Protein AF-A0A1B7NDB6-F1 (afdb_monomer_lite)

Radius of gyration: 18.61 Å; chains: 1; bounding box: 54×41×56 Å

Foldseek 3Di:
DPQLLDEAEDEDDDDDDPPCLVPVLVVVLVVVLVSVVVVPPDDPDDDDDDDPDPDPAAAEAEEAEAFQAAQLQVCVSCVVVVVSDDPRYHYHGGFAPAFDACPAPPNPPVCPVCVSVVGDTQDNPDPDPSSTTGACFHADPVQQATHCVVVSLQVVLVVLLVDAHQAYEYAERGLQVRLLNLLCLDPVVLPQVSDDVRHHSYHHHQAYERELYFQRHDPPSCSSLVAAGARSYYYYYYPPDPPRHPVRSVNSSVSHD

InterPro domains:
  IPR005645 Serine hydrolase domain [PF03959] (55-254)
  IPR029058 Alpha/Beta hydrolase fold [G3DSA:3.40.50.1820] (57-257)
  IPR029058 Alpha/Beta hydrolase fold [SSF53474] (58-256)
  IPR050593 Lovastatin nonaketide synthase thioesterase [PTHR48070] (58-255)

Structure (mmCIF, N/CA/C/O backbone):
data_AF-A0A1B7NDB6-F1
#
_entry.id   AF-A0A1B7NDB6-F1
#
loop_
_atom_site.group_PDB
_atom_site.id
_atom_site.type_symbol
_atom_site.label_atom_id
_atom_site.label_alt_id
_atom_site.label_comp_id
_atom_site.label_asym_id
_atom_site.label_entity_id
_atom_site.label_seq_id
_atom_site.pdbx_PDB_ins_code
_atom_site.Cartn_x
_atom_site.Cartn_y
_atom_site.Cartn_z
_atom_site.occupancy
_atom_site.B_iso_or_equiv
_atom_site.auth_seq_id
_atom_site.auth_comp_id
_atom_site.auth_asym_id
_atom_site.auth_atom_id
_atom_site.pdbx_PDB_model_num
ATOM 1 N N . MET A 1 1 ? 0.493 9.441 23.853 1.00 24.75 1 MET A N 1
ATOM 2 C CA . MET A 1 1 ? 0.432 9.040 22.431 1.00 24.75 1 MET A CA 1
ATOM 3 C C . MET A 1 1 ? 1.850 9.036 21.887 1.00 24.75 1 MET A C 1
ATOM 5 O O . MET A 1 1 ? 2.466 10.092 21.870 1.00 24.75 1 MET A O 1
ATOM 9 N N . ALA A 1 2 ? 2.403 7.875 21.534 1.00 25.75 2 ALA A N 1
ATOM 10 C CA . ALA A 1 2 ? 3.659 7.834 20.787 1.00 25.75 2 ALA A CA 1
ATOM 11 C C . ALA A 1 2 ? 3.338 8.232 19.339 1.00 25.75 2 ALA A C 1
ATOM 13 O O . ALA A 1 2 ? 2.483 7.601 18.719 1.00 25.75 2 ALA A O 1
ATOM 14 N N . LYS A 1 3 ? 3.944 9.312 18.831 1.00 29.28 3 LYS A N 1
ATOM 15 C CA . LYS A 1 3 ? 3.833 9.680 17.414 1.00 29.28 3 LYS A CA 1
ATOM 16 C C . LYS A 1 3 ? 4.448 8.540 16.599 1.00 29.28 3 LYS A C 1
ATOM 18 O O . LYS A 1 3 ? 5.629 8.253 16.749 1.00 29.28 3 LYS A O 1
ATOM 23 N N . LEU A 1 4 ? 3.631 7.868 15.795 1.00 47.97 4 LEU A N 1
ATOM 24 C CA . LEU A 1 4 ? 4.015 6.703 14.990 1.00 47.97 4 LEU A CA 1
ATOM 25 C C . LEU A 1 4 ? 4.719 7.092 13.674 1.00 47.97 4 LEU A C 1
ATOM 27 O O . LEU A 1 4 ? 5.027 6.211 12.881 1.00 47.97 4 LEU A O 1
ATOM 31 N N . ASN A 1 5 ? 5.018 8.380 13.463 1.00 47.25 5 ASN A N 1
ATOM 32 C CA . ASN A 1 5 ? 5.833 8.860 12.342 1.00 47.25 5 ASN A CA 1
ATOM 33 C C . ASN A 1 5 ? 7.304 8.586 12.668 1.00 47.25 5 ASN A C 1
ATOM 35 O O . ASN A 1 5 ? 8.019 9.422 13.219 1.00 47.25 5 ASN A O 1
ATOM 39 N N . GLY A 1 6 ? 7.712 7.342 12.420 1.00 52.81 6 GLY A N 1
ATOM 40 C CA . GLY A 1 6 ? 9.034 6.820 12.729 1.00 52.81 6 GLY A CA 1
ATOM 41 C C . GLY A 1 6 ? 9.613 6.053 11.545 1.00 52.81 6 GLY A C 1
ATOM 42 O O . GLY A 1 6 ? 8.916 5.312 10.852 1.00 52.81 6 GLY A O 1
ATOM 43 N N . CYS A 1 7 ? 10.914 6.221 11.327 1.00 57.22 7 CYS A N 1
ATOM 44 C CA . CYS A 1 7 ? 11.680 5.493 10.324 1.00 57.22 7 CYS A CA 1
ATOM 45 C C . CYS A 1 7 ? 12.655 4.548 11.031 1.00 57.22 7 CYS A C 1
ATOM 47 O O . CYS A 1 7 ? 13.413 4.971 11.905 1.00 57.22 7 CYS A O 1
ATOM 49 N N . VAL A 1 8 ? 12.644 3.272 10.648 1.00 61.31 8 VAL A N 1
ATOM 50 C CA . VAL A 1 8 ? 13.610 2.270 11.104 1.00 61.31 8 VAL A CA 1
ATOM 51 C C . VAL A 1 8 ? 14.452 1.838 9.906 1.00 61.31 8 VAL A C 1
ATOM 53 O O . VAL A 1 8 ? 13.924 1.361 8.902 1.00 61.31 8 VAL A O 1
ATOM 56 N N . THR A 1 9 ? 15.773 2.003 10.007 1.00 53.66 9 THR A N 1
ATOM 57 C CA . THR A 1 9 ? 16.726 1.578 8.968 1.00 53.66 9 THR A CA 1
ATOM 58 C C . THR A 1 9 ? 17.504 0.345 9.423 1.00 53.66 9 THR A C 1
ATOM 60 O O . THR A 1 9 ? 17.921 0.262 10.578 1.00 53.66 9 THR A O 1
ATOM 63 N N . PHE A 1 10 ? 17.726 -0.609 8.517 1.00 50.78 10 PHE A N 1
ATOM 64 C CA . PHE A 1 10 ? 18.465 -1.847 8.793 1.00 50.78 10 PHE A CA 1
ATOM 65 C C . PHE A 1 10 ? 19.628 -2.047 7.819 1.00 50.78 10 PHE A C 1
ATOM 67 O O . PHE A 1 10 ? 19.493 -1.763 6.637 1.00 50.78 10 PHE A O 1
ATOM 74 N N . CYS A 1 11 ? 20.754 -2.597 8.277 1.00 36.22 11 CYS A N 1
ATOM 75 C CA . CYS A 1 11 ? 21.857 -3.023 7.408 1.00 36.22 11 CYS A CA 1
ATOM 76 C C . CYS A 1 11 ? 21.808 -4.547 7.208 1.00 36.22 11 CYS A C 1
ATOM 78 O O . CYS A 1 11 ? 21.913 -5.270 8.201 1.00 36.22 11 CYS A O 1
ATOM 80 N N . ASN A 1 12 ? 21.759 -5.056 5.966 1.00 41.66 12 ASN A N 1
ATOM 81 C CA . ASN A 1 12 ? 22.227 -6.432 5.737 1.00 41.66 12 ASN A CA 1
ATOM 82 C C . ASN A 1 12 ? 23.757 -6.413 5.846 1.00 41.66 12 ASN A C 1
ATOM 84 O O . ASN A 1 12 ? 24.411 -5.723 5.066 1.00 41.66 12 ASN A O 1
ATOM 88 N N . GLY A 1 13 ? 24.324 -7.103 6.838 1.00 28.48 13 GLY A N 1
ATOM 89 C CA . GLY A 1 13 ? 25.779 -7.261 6.952 1.00 28.48 13 GLY A CA 1
ATOM 90 C C . GLY A 1 13 ? 26.361 -8.047 5.764 1.00 28.48 13 GLY A C 1
ATOM 91 O O . GLY A 1 13 ? 25.622 -8.812 5.137 1.00 28.48 13 GLY A O 1
ATOM 92 N N . PRO A 1 14 ? 27.655 -7.873 5.435 1.00 30.56 14 PRO A N 1
ATOM 93 C CA . PRO A 1 14 ? 28.271 -8.553 4.307 1.00 30.56 14 PRO A CA 1
ATOM 94 C C . PRO A 1 14 ? 28.422 -10.051 4.589 1.00 30.56 14 PRO A C 1
ATOM 96 O O . PRO A 1 14 ? 28.697 -10.481 5.709 1.00 30.56 14 PRO A O 1
ATOM 99 N N . SER A 1 15 ? 28.239 -10.835 3.535 1.00 37.16 15 SER A N 1
ATOM 100 C CA . SER A 1 15 ? 28.448 -12.274 3.466 1.00 37.16 15 SER A CA 1
ATOM 101 C C . SER A 1 15 ? 29.917 -12.644 3.697 1.00 37.16 15 SER A C 1
ATOM 103 O O . SER A 1 15 ? 30.731 -12.551 2.780 1.00 37.16 15 SER A O 1
ATOM 105 N N . GLN A 1 16 ? 30.235 -13.131 4.893 1.00 28.28 16 GLN A N 1
ATOM 106 C CA . GLN A 1 16 ? 31.235 -14.179 5.075 1.00 28.28 16 GLN A CA 1
ATOM 107 C C . GLN A 1 16 ? 30.619 -15.290 5.934 1.00 28.28 16 GLN A C 1
ATOM 109 O O . GLN A 1 16 ? 29.862 -15.026 6.864 1.00 28.28 16 GLN A O 1
ATOM 114 N N . ASP A 1 17 ? 30.930 -16.523 5.542 1.00 27.11 17 ASP A N 1
ATOM 115 C CA . ASP A 1 17 ? 30.572 -17.814 6.136 1.00 27.11 17 ASP A CA 1
ATOM 116 C C . ASP A 1 17 ? 29.206 -18.423 5.764 1.00 27.11 17 ASP A C 1
ATOM 118 O O . ASP A 1 17 ? 28.136 -18.106 6.291 1.00 27.11 17 ASP A O 1
ATOM 122 N N . TYR A 1 18 ? 29.296 -19.431 4.888 1.00 31.30 18 TYR A N 1
ATOM 123 C CA . TYR A 1 18 ? 28.245 -20.314 4.355 1.00 31.30 18 TYR A CA 1
ATOM 124 C C . TYR A 1 18 ? 27.529 -21.194 5.414 1.00 31.30 18 TYR A C 1
ATOM 126 O O . TYR A 1 18 ? 26.844 -22.153 5.073 1.00 31.30 18 TYR A O 1
ATOM 134 N N . VAL A 1 19 ? 27.651 -20.871 6.708 1.00 26.80 19 VAL A N 1
ATOM 135 C CA . VAL A 1 19 ? 27.048 -21.604 7.843 1.00 26.80 19 VAL A CA 1
ATOM 136 C C . VAL A 1 19 ? 26.061 -20.717 8.643 1.00 26.80 19 VAL A C 1
ATOM 138 O O . VAL A 1 19 ? 25.379 -21.184 9.553 1.00 26.80 19 VAL A O 1
ATOM 141 N N . GLY A 1 20 ? 25.907 -19.430 8.293 1.00 27.28 20 GLY A N 1
ATOM 142 C CA . GLY A 1 20 ? 25.168 -18.431 9.091 1.00 27.28 20 GLY A CA 1
ATOM 143 C C . GLY A 1 20 ? 23.721 -18.089 8.685 1.00 27.28 20 GLY A C 1
ATOM 144 O O . GLY A 1 20 ? 23.077 -17.294 9.374 1.00 27.28 20 GLY A O 1
ATOM 145 N N . GLN A 1 21 ? 23.172 -18.662 7.609 1.00 28.06 21 GLN A N 1
ATOM 146 C CA . GLN A 1 21 ? 21.916 -18.198 6.979 1.00 28.06 21 GLN A CA 1
ATOM 147 C C . GLN A 1 21 ? 20.654 -18.294 7.869 1.00 28.06 21 GLN A C 1
ATOM 149 O O . GLN A 1 21 ? 19.711 -17.519 7.705 1.00 28.06 21 GLN A O 1
ATOM 154 N N . SER A 1 22 ? 20.638 -19.176 8.876 1.00 29.09 22 SER A N 1
ATOM 155 C CA . SER A 1 22 ? 19.504 -19.310 9.809 1.00 29.09 22 SER A CA 1
ATOM 156 C C . SER A 1 22 ? 19.436 -18.206 10.879 1.00 29.09 22 SER A C 1
ATOM 158 O O . SER A 1 22 ? 18.364 -17.976 11.444 1.00 29.09 22 SER A O 1
ATOM 160 N N . ARG A 1 23 ? 20.547 -17.521 11.196 1.00 29.52 23 ARG A N 1
ATOM 161 C CA . ARG A 1 23 ? 20.605 -16.535 12.300 1.00 29.52 23 ARG A CA 1
ATOM 162 C C . ARG A 1 23 ? 20.117 -15.142 11.895 1.00 29.52 23 ARG A C 1
ATOM 164 O O . ARG A 1 23 ? 19.497 -14.457 12.705 1.00 29.52 23 ARG A O 1
ATOM 171 N N . THR A 1 24 ? 20.340 -14.730 10.650 1.00 36.38 24 THR A N 1
ATOM 172 C CA . THR A 1 24 ? 19.913 -13.424 10.114 1.00 36.38 24 THR A CA 1
ATOM 173 C C . THR A 1 24 ? 18.400 -13.356 9.885 1.00 36.38 24 THR A C 1
ATOM 175 O O . THR A 1 24 ? 17.777 -12.361 10.255 1.00 36.38 24 THR A O 1
ATOM 178 N N . ARG A 1 25 ? 17.780 -14.441 9.393 1.00 35.72 25 ARG A N 1
ATOM 179 C CA . ARG A 1 25 ? 16.320 -14.562 9.175 1.00 35.72 25 ARG A CA 1
ATOM 180 C C . ARG A 1 25 ? 15.502 -14.346 10.454 1.00 35.72 25 ARG A C 1
ATOM 182 O O . ARG A 1 25 ? 14.488 -13.652 10.442 1.00 35.72 25 ARG A O 1
ATOM 189 N N . GLY A 1 26 ? 15.973 -14.897 11.575 1.00 36.56 26 GLY A N 1
ATOM 190 C CA . GLY A 1 26 ? 15.331 -14.743 12.881 1.00 36.56 26 GLY A CA 1
ATOM 191 C C . GLY A 1 26 ? 15.429 -13.329 13.460 1.00 36.56 26 GLY A C 1
ATOM 192 O O . GLY A 1 26 ? 14.571 -12.949 14.249 1.00 36.56 26 GLY A O 1
ATOM 193 N N . LYS A 1 27 ? 16.433 -12.537 13.061 1.00 41.72 27 LYS A N 1
ATOM 194 C CA . LYS A 1 27 ? 16.644 -11.178 13.579 1.00 41.72 27 LYS A CA 1
ATOM 195 C C . LYS A 1 27 ? 15.667 -10.176 12.950 1.00 41.72 27 LYS A C 1
ATOM 197 O O . LYS A 1 27 ? 14.995 -9.465 13.682 1.00 41.72 27 LYS A O 1
ATOM 202 N N . TYR A 1 28 ? 15.493 -10.198 11.625 1.00 45.66 28 TYR A N 1
ATOM 203 C CA . TYR A 1 28 ? 14.554 -9.313 10.913 1.00 45.66 28 TYR A CA 1
ATOM 204 C C . TYR A 1 28 ? 13.096 -9.501 11.336 1.00 45.66 28 TYR A C 1
ATOM 206 O O . TYR A 1 28 ? 12.407 -8.532 11.643 1.00 45.66 28 TYR A O 1
ATOM 214 N N . LEU A 1 29 ? 12.633 -10.752 11.393 1.00 48.41 29 LEU A N 1
ATOM 215 C CA . LEU A 1 29 ? 11.259 -11.070 11.780 1.00 48.41 29 LEU A CA 1
ATOM 216 C C . LEU A 1 29 ? 10.990 -10.769 13.256 1.00 48.41 29 LEU A C 1
ATOM 218 O O . LEU A 1 29 ? 9.900 -10.305 13.567 1.00 48.41 29 LEU A O 1
ATOM 222 N N . ARG A 1 30 ? 11.964 -10.987 14.156 1.00 48.16 30 ARG A N 1
ATOM 223 C CA . ARG A 1 30 ? 11.836 -10.632 15.581 1.00 48.16 30 ARG A CA 1
ATOM 224 C C . ARG A 1 30 ? 11.777 -9.125 15.799 1.00 48.16 30 ARG A C 1
ATOM 226 O O . ARG A 1 30 ? 10.949 -8.687 16.584 1.00 48.16 30 ARG A O 1
ATOM 233 N N . GLU A 1 31 ? 12.590 -8.340 15.102 1.00 52.19 31 GLU A N 1
ATOM 234 C CA . GLU A 1 31 ? 12.547 -6.878 15.228 1.00 52.19 31 GLU A CA 1
ATOM 235 C C . GLU A 1 31 ? 11.290 -6.292 14.571 1.00 52.19 31 GLU A C 1
ATOM 237 O O . GLU A 1 31 ? 10.633 -5.447 15.168 1.00 52.19 31 GLU A O 1
ATOM 242 N N . LEU A 1 32 ? 10.857 -6.807 13.412 1.00 52.94 32 LEU A N 1
ATOM 243 C CA . LEU A 1 32 ? 9.552 -6.468 12.829 1.00 52.94 32 LEU A CA 1
ATOM 244 C C . LEU A 1 32 ? 8.407 -6.799 13.804 1.00 52.94 32 LEU A C 1
ATOM 246 O O . LEU A 1 32 ? 7.499 -5.992 13.980 1.00 52.94 32 LEU A O 1
ATOM 250 N N . LEU A 1 33 ? 8.485 -7.943 14.495 1.00 55.34 33 LEU A N 1
ATOM 251 C CA . LEU A 1 33 ? 7.597 -8.318 15.604 1.00 55.34 33 LEU A CA 1
ATOM 252 C C . LEU A 1 33 ? 7.594 -7.275 16.712 1.00 55.34 33 LEU A C 1
ATOM 254 O O . LEU A 1 33 ? 6.534 -6.929 17.215 1.00 55.34 33 LEU A O 1
ATOM 258 N N . VAL A 1 34 ? 8.780 -6.838 17.139 1.00 53.56 34 VAL A N 1
ATOM 259 C CA . VAL A 1 34 ? 8.958 -5.881 18.232 1.00 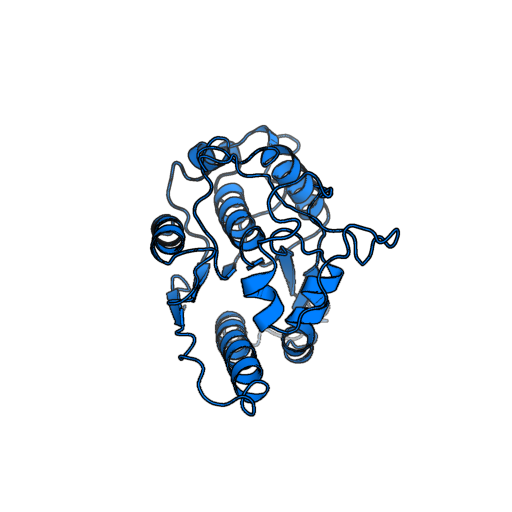53.56 34 VAL A CA 1
ATOM 260 C C . VAL A 1 34 ? 8.336 -4.553 17.833 1.00 53.56 34 VAL A C 1
ATOM 262 O O . VAL A 1 34 ? 7.519 -4.025 18.582 1.00 53.56 34 VAL A O 1
ATOM 265 N N . VAL A 1 35 ? 8.626 -4.056 16.632 1.00 52.44 35 VAL A N 1
ATOM 266 C CA . VAL A 1 35 ? 8.086 -2.782 16.155 1.00 52.44 35 VAL A CA 1
ATOM 267 C C . VAL A 1 35 ? 6.569 -2.861 15.951 1.00 52.44 35 VAL A C 1
ATOM 269 O O . VAL A 1 35 ? 5.849 -1.957 16.378 1.00 52.44 35 VAL A O 1
ATOM 272 N N . LEU A 1 36 ? 6.050 -3.959 15.394 1.00 54.47 36 LEU A N 1
ATOM 273 C CA . LEU A 1 36 ? 4.607 -4.166 15.270 1.00 54.47 36 LEU A CA 1
ATOM 274 C C . LEU A 1 36 ? 3.946 -4.281 16.652 1.00 54.47 36 LEU A C 1
ATOM 276 O O . LEU A 1 36 ? 2.990 -3.566 16.921 1.00 54.47 36 LEU A O 1
ATOM 280 N N . LYS A 1 37 ? 4.481 -5.080 17.583 1.00 55.50 37 LYS A N 1
ATOM 281 C CA . LYS A 1 37 ? 3.955 -5.195 18.959 1.00 55.50 37 LYS A CA 1
ATOM 282 C C . LYS A 1 37 ? 4.011 -3.879 19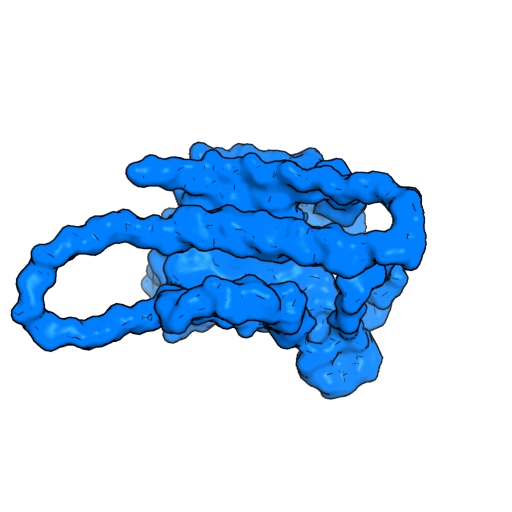.737 1.00 55.50 37 LYS A C 1
ATOM 284 O O . LYS A 1 37 ? 3.124 -3.631 20.549 1.00 55.50 37 LYS A O 1
ATOM 289 N N . ILE A 1 38 ? 5.018 -3.035 19.501 1.00 51.16 38 ILE A N 1
ATOM 290 C CA . ILE A 1 38 ? 5.086 -1.672 20.050 1.00 51.16 38 ILE A CA 1
ATOM 291 C C . ILE A 1 38 ? 3.971 -0.807 19.450 1.00 51.16 38 ILE A C 1
ATOM 293 O O . ILE A 1 38 ? 3.279 -0.113 20.191 1.00 51.16 38 ILE A O 1
ATOM 297 N N . SER A 1 39 ? 3.756 -0.902 18.137 1.00 48.97 39 SER A N 1
ATOM 298 C CA . SER A 1 39 ? 2.724 -0.154 17.404 1.00 48.97 39 SER A CA 1
ATOM 299 C C . SER A 1 39 ? 1.297 -0.583 17.779 1.00 48.97 39 SER A C 1
ATOM 301 O O . SER A 1 39 ? 0.388 0.239 17.786 1.00 48.97 39 SER A O 1
ATOM 303 N N . PHE A 1 40 ? 1.105 -1.851 18.163 1.00 51.81 40 PHE A N 1
ATOM 304 C CA . PHE A 1 40 ? -0.173 -2.423 18.605 1.00 51.81 40 PHE A CA 1
ATOM 305 C C . PHE A 1 40 ? -0.451 -2.283 20.110 1.00 51.81 40 PHE A C 1
ATOM 307 O O . PHE A 1 40 ? -1.473 -2.793 20.582 1.00 51.81 40 PHE A O 1
ATOM 314 N N . ARG A 1 41 ? 0.406 -1.608 20.897 1.00 46.06 41 ARG A N 1
ATOM 315 C CA . ARG A 1 41 ? 0.074 -1.324 22.303 1.00 46.06 41 ARG A CA 1
ATOM 316 C C . ARG A 1 41 ? -1.158 -0.424 22.347 1.00 46.06 41 ARG A C 1
ATOM 318 O O . ARG A 1 41 ? -1.082 0.775 22.097 1.00 46.06 41 ARG A O 1
ATOM 325 N N . SER A 1 42 ? -2.297 -1.020 22.694 1.00 37.88 42 SER A N 1
ATOM 326 C CA . SER A 1 42 ? -3.491 -0.260 23.051 1.00 37.88 42 SER A CA 1
ATOM 327 C C . SER A 1 42 ? -3.143 0.668 24.226 1.00 37.88 42 SER A C 1
ATOM 329 O O . SER A 1 42 ? -2.386 0.252 25.112 1.00 37.88 42 SER A O 1
ATOM 331 N N . PRO A 1 43 ? -3.665 1.907 24.277 1.00 37.25 43 PRO A N 1
ATOM 332 C CA . PRO A 1 43 ? -3.655 2.660 25.524 1.00 37.25 43 PRO A CA 1
ATOM 333 C C . PRO A 1 43 ? -4.349 1.825 26.617 1.00 37.25 43 PRO A C 1
ATOM 335 O O . PRO A 1 43 ? -5.226 1.018 26.288 1.00 37.25 43 PRO A O 1
ATOM 338 N N . PRO A 1 44 ? -3.962 1.970 27.897 1.00 31.12 44 PRO A N 1
ATOM 339 C CA . PRO A 1 44 ? -4.629 1.264 28.982 1.00 31.12 44 PRO A CA 1
ATOM 340 C C . PRO A 1 44 ? -6.124 1.593 28.936 1.00 31.12 44 PRO A C 1
ATOM 342 O O . PRO A 1 44 ? -6.515 2.753 29.054 1.00 31.12 44 PRO A O 1
ATOM 345 N N . VAL A 1 45 ? -6.947 0.569 28.703 1.00 40.34 45 VAL A N 1
ATOM 346 C CA . VAL A 1 45 ? -8.404 0.677 28.782 1.00 40.34 45 VAL A CA 1
ATOM 347 C C . VAL A 1 45 ? -8.729 0.976 30.242 1.00 40.34 45 VAL A C 1
ATOM 349 O O . VAL A 1 45 ? -8.415 0.170 31.119 1.00 40.34 45 VAL A O 1
ATOM 352 N N . GLN A 1 46 ? -9.288 2.157 30.517 1.00 34.25 46 GLN A N 1
ATOM 353 C CA . GLN A 1 46 ? -9.817 2.454 31.845 1.00 34.25 46 GLN A CA 1
ATOM 354 C C . GLN A 1 46 ? -11.000 1.512 32.119 1.00 34.25 46 GLN A C 1
ATOM 356 O O . GLN A 1 46 ? -11.799 1.272 31.211 1.00 34.25 46 GLN A O 1
ATOM 361 N N . PRO A 1 47 ? -11.105 0.933 33.325 1.00 41.25 47 PRO A N 1
ATOM 362 C CA . PRO A 1 47 ? -12.163 -0.013 33.634 1.00 41.25 47 PRO A CA 1
ATOM 363 C C . PRO A 1 47 ? -13.478 0.748 33.832 1.00 41.25 47 PRO A C 1
ATOM 365 O O . PRO A 1 47 ? -13.769 1.205 34.933 1.00 41.25 47 PRO A O 1
ATOM 368 N N . GLU A 1 48 ? -14.279 0.882 32.777 1.00 44.44 48 GLU A N 1
ATOM 369 C CA . GLU A 1 48 ? -15.687 1.255 32.921 1.00 44.44 48 GLU A CA 1
ATOM 370 C C . GLU A 1 48 ? -16.573 0.010 33.063 1.00 44.44 48 GLU A C 1
ATOM 372 O O . GLU A 1 48 ? -16.279 -1.071 32.549 1.00 44.44 48 GLU A O 1
ATOM 377 N N . LEU A 1 49 ? -17.612 0.177 33.883 1.00 40.75 49 LEU A N 1
ATOM 378 C CA . LEU A 1 49 ? -18.414 -0.851 34.542 1.00 40.75 49 LEU A CA 1
ATOM 379 C C . LEU A 1 49 ? -18.977 -1.941 33.613 1.00 40.75 49 LEU A C 1
ATOM 381 O O . LEU A 1 49 ? -19.489 -1.681 32.529 1.00 40.75 49 LEU A O 1
ATOM 385 N N . ARG A 1 50 ? -18.964 -3.173 34.142 1.00 50.44 50 ARG A N 1
ATOM 386 C CA . ARG A 1 50 ? -19.592 -4.386 33.596 1.00 50.44 50 ARG A CA 1
ATOM 387 C C . ARG A 1 50 ? -21.057 -4.159 33.189 1.00 50.44 50 ARG A C 1
ATOM 389 O O . ARG A 1 50 ? -21.935 -4.111 34.044 1.00 50.44 50 ARG A O 1
ATOM 396 N N . GLY A 1 51 ? -21.301 -4.172 31.885 1.00 40.94 51 GLY A N 1
ATOM 397 C CA . GLY A 1 51 ? -22.531 -4.642 31.247 1.00 40.94 51 GLY A CA 1
ATOM 398 C C . GLY A 1 51 ? -22.123 -5.568 30.100 1.00 40.94 51 GLY A C 1
ATOM 399 O O . GLY A 1 51 ? -21.084 -5.319 29.494 1.00 40.94 51 GLY A O 1
ATOM 400 N N . ASP A 1 52 ? -22.863 -6.658 29.880 1.00 47.38 52 ASP A N 1
ATOM 401 C CA . ASP A 1 52 ? -22.588 -7.765 28.945 1.00 47.38 52 ASP A CA 1
ATOM 402 C C . ASP A 1 52 ? -21.709 -7.387 27.733 1.00 47.38 52 ASP A C 1
ATOM 404 O O . ASP A 1 52 ? -22.192 -6.957 26.682 1.00 47.38 52 ASP A O 1
ATOM 408 N N . LEU A 1 53 ? -20.384 -7.537 27.879 1.00 48.72 53 LEU A N 1
ATOM 409 C CA . LEU A 1 53 ? -19.434 -7.187 26.828 1.00 48.72 53 LEU A CA 1
ATOM 410 C C . LEU A 1 53 ? -19.532 -8.219 25.705 1.00 48.72 53 LEU A C 1
ATOM 412 O O . LEU A 1 53 ? -18.924 -9.290 25.756 1.00 48.72 53 LEU A O 1
ATOM 416 N N . LYS A 1 54 ? -20.239 -7.850 24.635 1.00 46.09 54 LYS A N 1
ATOM 417 C CA . LYS A 1 54 ? -19.962 -8.364 23.293 1.00 46.09 54 LYS A CA 1
ATOM 418 C C . LYS A 1 54 ? -18.458 -8.207 23.069 1.00 46.09 54 LYS A C 1
ATOM 420 O O . LYS A 1 54 ? -17.977 -7.074 23.017 1.00 46.09 54 LYS A O 1
ATOM 425 N N . MET A 1 55 ? -17.711 -9.316 23.011 1.00 51.62 55 MET A N 1
ATOM 426 C CA . MET A 1 55 ? -16.266 -9.232 22.792 1.00 51.62 55 MET A CA 1
ATOM 427 C C . MET A 1 55 ? -16.019 -8.378 21.542 1.00 51.62 55 MET A C 1
ATOM 429 O O . MET A 1 55 ? -16.669 -8.627 20.519 1.00 51.62 55 MET A O 1
ATOM 433 N N . PRO A 1 56 ? -15.153 -7.350 21.613 1.00 62.12 56 PRO A N 1
ATOM 434 C CA . PRO A 1 56 ? -14.869 -6.532 20.449 1.00 62.12 56 PRO A CA 1
ATOM 435 C C . PRO A 1 56 ? -14.343 -7.443 19.339 1.00 62.12 56 PRO A C 1
ATOM 437 O O . PRO A 1 56 ? -13.508 -8.314 19.586 1.00 62.12 56 PRO A O 1
ATOM 440 N N . ALA A 1 57 ? -14.879 -7.276 18.129 1.00 69.00 57 ALA A N 1
ATOM 441 C CA . ALA A 1 57 ? -14.412 -8.020 16.967 1.00 69.00 57 ALA A CA 1
ATOM 442 C C . ALA A 1 57 ? -12.889 -7.832 16.804 1.00 69.00 57 ALA A C 1
ATOM 444 O O . ALA A 1 57 ? -12.381 -6.749 17.122 1.00 69.00 57 ALA A O 1
ATOM 445 N N . PRO A 1 58 ? -12.157 -8.858 16.329 1.00 78.06 58 PRO A N 1
ATOM 446 C CA . PRO A 1 58 ? -10.714 -8.761 16.163 1.00 78.06 58 PRO A CA 1
ATOM 447 C C . PRO A 1 58 ? -10.368 -7.605 15.219 1.00 78.06 58 PRO A C 1
ATOM 449 O O . PRO A 1 58 ? -11.054 -7.364 14.222 1.00 78.06 58 PRO A O 1
ATOM 452 N N . ARG A 1 59 ? -9.300 -6.876 15.544 1.00 89.56 59 ARG A N 1
ATOM 453 C CA . ARG A 1 59 ? -8.819 -5.753 14.735 1.00 89.56 59 ARG A CA 1
ATOM 454 C C . ARG A 1 59 ? -8.201 -6.296 13.457 1.00 89.56 59 ARG A C 1
ATOM 456 O O . ARG A 1 59 ? -7.252 -7.071 13.523 1.00 89.56 59 ARG A O 1
ATOM 463 N N . LYS A 1 60 ? -8.709 -5.879 12.302 1.00 95.06 60 LYS A N 1
ATOM 464 C CA . LYS A 1 60 ? -8.216 -6.363 11.010 1.00 95.06 60 LYS A CA 1
ATOM 465 C C . LYS A 1 60 ? -7.117 -5.473 10.458 1.00 95.06 60 LYS A C 1
ATOM 467 O O . LYS A 1 60 ? -7.218 -4.246 10.511 1.00 95.06 60 LYS A O 1
ATOM 472 N N . VAL A 1 61 ? -6.099 -6.099 9.884 1.00 95.81 61 VAL A N 1
ATOM 473 C CA . VAL A 1 61 ? -5.016 -5.432 9.160 1.00 95.81 61 VAL A CA 1
ATOM 474 C C . VAL A 1 61 ? -4.986 -5.968 7.742 1.00 95.81 61 VAL A C 1
ATOM 476 O O . VAL A 1 61 ? -4.863 -7.175 7.533 1.00 95.81 61 VAL A O 1
ATOM 479 N N . LEU A 1 62 ? -5.111 -5.069 6.771 1.00 98.25 62 LEU A N 1
ATOM 480 C CA . LEU A 1 62 ? -5.045 -5.421 5.359 1.00 98.25 62 LEU A CA 1
ATOM 481 C C . LEU A 1 62 ? -3.583 -5.628 4.947 1.00 98.25 62 LEU A C 1
ATOM 483 O O . LEU A 1 62 ? -2.757 -4.744 5.159 1.00 98.25 62 LEU A O 1
ATOM 487 N N . MET A 1 63 ? -3.257 -6.778 4.357 1.00 97.62 63 MET A N 1
ATOM 488 C CA . MET A 1 63 ? -1.883 -7.176 4.034 1.00 97.62 63 MET A CA 1
ATOM 489 C C . MET A 1 63 ? -1.660 -7.186 2.514 1.00 97.62 63 MET A C 1
ATOM 491 O O . MET A 1 63 ? -2.246 -8.003 1.802 1.00 97.62 63 MET A O 1
ATOM 495 N N . LEU A 1 64 ? -0.776 -6.310 2.022 1.00 98.31 64 LEU A N 1
ATOM 496 C CA . LEU A 1 64 ? -0.475 -6.118 0.599 1.00 98.31 64 LEU A CA 1
ATOM 497 C C . LEU A 1 64 ? 0.920 -6.666 0.242 1.00 98.31 64 LEU A C 1
ATOM 499 O O . LEU A 1 64 ? 1.944 -6.171 0.722 1.00 98.31 64 LEU A O 1
ATOM 503 N N . HIS A 1 65 ? 0.962 -7.689 -0.614 1.00 95.31 65 HIS A N 1
ATOM 504 C CA . HIS A 1 65 ? 2.200 -8.373 -1.016 1.00 95.31 65 HIS A CA 1
ATOM 505 C C . HIS A 1 65 ? 3.064 -7.551 -1.997 1.00 95.31 65 HIS A C 1
ATOM 507 O O . HIS A 1 65 ? 2.601 -6.571 -2.583 1.00 95.31 65 HIS A O 1
ATOM 513 N N . GLY A 1 66 ? 4.321 -7.963 -2.201 1.00 91.00 66 GLY A N 1
ATOM 514 C CA . GLY A 1 66 ? 5.245 -7.354 -3.166 1.00 91.00 66 GLY A CA 1
ATOM 515 C C . GLY A 1 66 ? 5.035 -7.819 -4.612 1.00 91.00 66 GLY A C 1
ATOM 516 O O . GLY A 1 66 ? 4.215 -8.690 -4.891 1.00 91.00 66 GLY A O 1
ATOM 517 N N . TYR A 1 67 ? 5.786 -7.239 -5.548 1.00 88.75 67 TYR A N 1
ATOM 518 C CA . TYR A 1 67 ? 5.722 -7.619 -6.964 1.00 88.75 67 TYR A CA 1
ATOM 519 C C . TYR A 1 67 ? 6.077 -9.099 -7.169 1.00 88.75 67 TYR A C 1
ATOM 521 O O . TYR A 1 67 ? 6.981 -9.603 -6.508 1.00 88.75 67 TYR A O 1
ATOM 529 N N . ALA A 1 68 ? 5.374 -9.775 -8.083 1.00 87.44 68 ALA A N 1
ATOM 530 C CA . ALA A 1 68 ? 5.531 -11.201 -8.391 1.00 87.44 68 ALA A CA 1
ATOM 531 C C . ALA A 1 68 ? 5.303 -12.160 -7.207 1.00 87.44 68 ALA A C 1
ATOM 533 O O . ALA A 1 68 ? 5.606 -13.343 -7.299 1.00 87.44 68 ALA A O 1
ATOM 534 N N . GLN A 1 69 ? 4.695 -11.679 -6.121 1.00 87.88 69 GLN A N 1
ATOM 535 C CA . GLN A 1 69 ? 4.188 -12.511 -5.030 1.00 87.88 69 GLN A CA 1
ATOM 536 C C . GLN A 1 69 ? 2.669 -12.677 -5.149 1.00 87.88 69 GLN A C 1
ATOM 538 O O . GLN A 1 69 ? 2.045 -12.168 -6.077 1.00 87.88 69 GLN A O 1
ATOM 543 N N . ASN A 1 70 ? 2.075 -13.380 -4.191 1.00 90.56 70 ASN A N 1
ATOM 544 C CA . ASN A 1 70 ? 0.633 -13.457 -3.987 1.00 90.56 70 ASN A CA 1
ATOM 545 C C . ASN A 1 70 ? 0.324 -13.544 -2.480 1.00 90.56 70 ASN A C 1
ATOM 547 O O . ASN A 1 70 ? 1.239 -13.633 -1.650 1.00 90.56 70 ASN A O 1
ATOM 551 N N . ALA A 1 71 ? -0.955 -13.512 -2.115 1.00 93.44 71 ALA A N 1
ATOM 552 C CA . ALA A 1 71 ? -1.429 -13.551 -0.735 1.00 93.44 71 ALA A CA 1
ATOM 553 C C . ALA A 1 71 ? -0.927 -14.785 0.028 1.00 93.44 71 ALA A C 1
ATOM 555 O O . ALA A 1 71 ? -0.506 -14.671 1.179 1.00 93.44 71 ALA A O 1
ATOM 556 N N . ASN A 1 72 ? -0.929 -15.956 -0.615 1.00 90.06 72 ASN A N 1
ATOM 557 C CA . ASN A 1 72 ? -0.510 -17.224 -0.016 1.00 90.06 72 ASN A CA 1
ATOM 558 C C . ASN A 1 72 ? 0.987 -17.221 0.335 1.00 90.06 72 ASN A C 1
ATOM 560 O O . ASN A 1 72 ? 1.364 -17.493 1.476 1.00 90.06 72 ASN A O 1
ATOM 564 N N . ILE A 1 73 ? 1.841 -16.858 -0.625 1.00 84.88 73 ILE A N 1
ATOM 565 C CA . ILE A 1 73 ? 3.295 -16.748 -0.437 1.00 84.88 73 ILE A CA 1
ATOM 566 C C . ILE A 1 73 ? 3.603 -15.716 0.649 1.00 84.88 73 ILE A C 1
ATOM 568 O O . ILE A 1 73 ? 4.371 -15.985 1.575 1.00 84.88 73 ILE A O 1
ATOM 572 N N . PHE A 1 74 ? 2.946 -14.557 0.593 1.00 88.31 74 PHE A N 1
ATOM 573 C CA . PHE A 1 74 ? 3.154 -13.497 1.569 1.00 88.31 74 PHE A CA 1
ATOM 574 C C . PHE A 1 74 ? 2.706 -13.902 2.983 1.00 88.31 74 PHE A C 1
ATOM 576 O O . PHE A 1 74 ? 3.418 -13.645 3.956 1.00 88.31 74 PHE A O 1
ATOM 583 N N . SER A 1 75 ? 1.586 -14.620 3.104 1.00 89.44 75 SER A N 1
ATOM 584 C CA . SER A 1 75 ? 1.107 -15.177 4.375 1.00 89.44 75 SER A CA 1
ATOM 585 C C . SER A 1 75 ? 2.084 -16.189 4.973 1.00 89.44 75 SER A C 1
ATOM 587 O O . SER A 1 75 ? 2.362 -16.143 6.175 1.00 89.44 75 SER A O 1
ATOM 589 N N . LYS A 1 76 ? 2.671 -17.059 4.140 1.00 85.88 76 LYS A N 1
ATOM 590 C CA . LYS A 1 76 ? 3.716 -18.007 4.559 1.00 85.88 76 LYS A CA 1
ATOM 591 C C . LYS A 1 76 ? 4.988 -17.285 5.012 1.00 85.88 76 LYS A C 1
ATOM 593 O O . LYS A 1 76 ? 5.547 -17.641 6.048 1.00 85.88 76 LYS A O 1
ATOM 598 N N . HIS A 1 77 ? 5.422 -16.242 4.299 1.00 79.69 77 HIS A N 1
ATOM 599 C CA . HIS A 1 77 ? 6.587 -15.430 4.687 1.00 79.69 77 HIS A CA 1
ATOM 600 C C . HIS A 1 77 ? 6.409 -14.752 6.047 1.00 79.69 77 HIS A C 1
ATOM 602 O O . HIS A 1 77 ? 7.364 -14.638 6.816 1.00 79.69 77 HIS A O 1
ATOM 608 N N . LEU A 1 78 ? 5.177 -14.359 6.365 1.00 82.75 78 LEU A N 1
ATOM 609 C CA . LEU A 1 78 ? 4.810 -13.754 7.639 1.00 82.75 78 LEU A CA 1
ATOM 610 C C . LEU A 1 78 ? 4.260 -14.775 8.650 1.00 82.75 78 LEU A C 1
ATOM 612 O O . LEU A 1 78 ? 3.636 -14.375 9.628 1.00 82.75 78 LEU A O 1
ATOM 616 N N . GLY A 1 79 ? 4.522 -16.078 8.482 1.00 81.25 79 GLY A N 1
ATOM 617 C CA . GLY A 1 79 ? 4.039 -17.129 9.389 1.00 81.25 79 GLY A CA 1
ATOM 618 C C . GLY A 1 79 ? 4.424 -16.891 10.854 1.00 81.25 79 GLY A C 1
ATOM 619 O O . GLY A 1 79 ? 3.554 -16.834 11.717 1.00 81.25 79 GLY A O 1
ATOM 620 N N . ALA A 1 80 ? 5.703 -16.614 11.124 1.00 76.94 80 ALA A N 1
ATOM 621 C CA . ALA A 1 80 ? 6.176 -16.299 12.478 1.00 76.94 80 ALA A CA 1
ATOM 622 C C . ALA A 1 80 ? 5.552 -15.006 13.041 1.00 76.94 80 ALA A C 1
ATOM 624 O O . ALA A 1 80 ? 5.305 -14.895 14.241 1.00 76.94 80 ALA A O 1
ATOM 625 N N . LEU A 1 81 ? 5.276 -14.023 12.173 1.00 77.75 81 LEU A N 1
ATOM 626 C CA . LEU A 1 81 ? 4.560 -12.810 12.559 1.00 77.75 81 LEU A CA 1
ATOM 627 C C . LEU A 1 81 ? 3.125 -13.149 12.971 1.00 77.75 81 LEU A C 1
ATOM 629 O O . LEU A 1 81 ? 2.709 -12.753 14.055 1.00 77.75 81 LEU A O 1
ATOM 633 N N . ARG A 1 82 ? 2.411 -13.932 12.158 1.00 82.75 82 ARG A N 1
ATOM 634 C CA . ARG A 1 82 ? 1.045 -14.397 12.434 1.00 82.75 82 ARG A CA 1
ATOM 635 C C . ARG A 1 82 ? 0.958 -15.161 13.751 1.00 82.75 82 ARG A C 1
ATOM 637 O O . ARG A 1 82 ? 0.097 -14.850 14.557 1.00 82.75 82 ARG A O 1
ATOM 644 N N . GLU A 1 83 ? 1.874 -16.095 14.000 1.00 82.19 83 GLU A N 1
ATOM 645 C CA . GLU A 1 83 ? 1.928 -16.866 15.254 1.00 82.19 83 GLU A CA 1
ATOM 646 C C . GLU A 1 83 ? 2.169 -15.982 16.481 1.00 82.19 83 GLU A C 1
ATOM 648 O O . GLU A 1 83 ? 1.699 -16.271 17.579 1.00 82.19 83 GLU A O 1
ATOM 653 N N . SER A 1 84 ? 2.915 -14.893 16.305 1.00 77.25 84 SER A N 1
ATOM 654 C CA . SER A 1 84 ? 3.199 -13.958 17.389 1.00 77.25 84 SER A CA 1
ATOM 655 C C . SER A 1 84 ? 2.071 -12.970 17.679 1.00 77.25 84 SER A C 1
ATOM 657 O O . SER A 1 84 ? 2.087 -12.345 18.749 1.00 77.25 84 SER A O 1
ATOM 659 N N . MET A 1 85 ? 1.179 -12.773 16.705 1.00 76.00 85 MET A N 1
ATOM 660 C CA . MET A 1 85 ? 0.012 -11.916 16.823 1.00 76.00 85 MET A CA 1
ATOM 661 C C . MET A 1 85 ? -1.044 -12.684 17.610 1.00 76.00 85 MET A C 1
ATOM 663 O O . MET A 1 85 ? -1.325 -13.850 17.345 1.00 76.00 85 MET A O 1
ATOM 667 N N . GLY A 1 86 ? -1.572 -12.050 18.656 1.00 73.88 86 GLY A N 1
ATOM 668 C CA . GLY A 1 86 ? -2.608 -12.657 19.484 1.00 73.88 86 GLY A CA 1
ATOM 669 C C . GLY A 1 86 ? -3.914 -12.848 18.711 1.00 73.88 86 GLY A C 1
ATOM 670 O O . GLY A 1 86 ? -4.068 -12.381 17.586 1.00 73.88 86 GLY A O 1
ATOM 671 N N . LYS A 1 87 ? -4.903 -13.468 19.361 1.00 81.00 87 LYS A N 1
ATOM 672 C CA . LYS A 1 87 ? -6.247 -13.685 18.790 1.00 81.00 87 LYS A CA 1
ATOM 673 C C . LYS A 1 87 ? -7.025 -12.385 18.519 1.00 81.00 87 LYS A C 1
ATOM 675 O O . LYS A 1 87 ? -8.083 -12.431 17.902 1.00 81.00 87 LYS A O 1
ATOM 680 N N . ASP A 1 88 ? -6.501 -11.250 18.976 1.00 82.56 88 ASP A N 1
ATOM 681 C CA . ASP A 1 88 ? -7.139 -9.936 18.886 1.00 82.56 88 ASP A CA 1
ATOM 682 C C . ASP A 1 88 ? -6.859 -9.210 17.561 1.00 82.56 88 ASP A C 1
ATOM 684 O O . ASP A 1 88 ? -7.484 -8.182 17.294 1.00 82.56 88 ASP A O 1
ATOM 688 N N . ILE A 1 89 ? -5.907 -9.702 16.756 1.00 87.56 89 ILE A N 1
ATOM 689 C CA . ILE A 1 89 ? -5.519 -9.102 15.475 1.00 87.56 89 ILE A CA 1
ATOM 690 C C . ILE A 1 89 ? -5.671 -10.141 14.369 1.00 87.56 89 ILE A C 1
ATOM 692 O O . ILE A 1 89 ? -5.047 -11.199 14.407 1.00 87.56 89 ILE A O 1
ATOM 696 N N . ASP A 1 90 ? -6.460 -9.800 13.360 1.00 92.44 90 ASP A N 1
ATOM 697 C CA . ASP A 1 90 ? -6.666 -10.612 12.169 1.00 92.44 90 ASP A CA 1
ATOM 698 C C . ASP A 1 90 ? -5.888 -10.013 10.986 1.00 92.44 90 ASP A C 1
ATOM 700 O O . ASP A 1 90 ? -6.052 -8.842 10.637 1.00 92.44 90 ASP A O 1
ATOM 704 N N . LEU A 1 91 ? -4.992 -10.805 10.393 1.00 93.75 91 LEU A N 1
ATOM 705 C CA . LEU A 1 91 ? -4.163 -10.387 9.263 1.00 93.75 91 LEU A CA 1
ATOM 706 C C . LEU A 1 91 ? -4.794 -10.900 7.969 1.00 93.75 91 LEU A C 1
ATOM 708 O O . LEU A 1 91 ? -4.734 -12.095 7.670 1.00 93.75 91 LEU A O 1
ATOM 712 N N . VAL A 1 92 ? -5.365 -9.986 7.188 1.00 96.75 92 VAL A N 1
ATOM 713 C CA . VAL A 1 92 ? -6.135 -10.305 5.983 1.00 96.75 92 VAL A CA 1
ATOM 714 C C . VAL A 1 92 ? -5.258 -10.125 4.748 1.00 96.75 92 VAL A C 1
ATOM 716 O O . VAL A 1 92 ? -4.978 -9.007 4.321 1.00 96.75 92 VAL A O 1
ATOM 719 N N . PHE A 1 93 ? -4.813 -11.241 4.175 1.00 96.75 93 PHE A N 1
ATOM 720 C CA . PHE A 1 93 ? -3.972 -11.276 2.978 1.00 96.75 93 PHE A CA 1
ATOM 721 C C . PHE A 1 93 ? -4.827 -11.283 1.715 1.00 96.75 93 PHE A C 1
ATOM 723 O O . PHE A 1 93 ? -5.719 -12.117 1.581 1.00 96.75 93 PHE A O 1
ATOM 730 N N . VAL A 1 94 ? -4.532 -10.374 0.786 1.00 97.56 94 VAL A N 1
ATOM 731 C CA . VAL A 1 94 ? -5.277 -10.220 -0.471 1.00 97.56 94 VAL A CA 1
ATOM 732 C C . VAL A 1 94 ? -4.340 -10.265 -1.670 1.00 97.56 94 VAL A C 1
ATOM 734 O O . VAL A 1 94 ? -3.199 -9.806 -1.597 1.00 97.56 94 VAL A O 1
ATOM 737 N N . ASP A 1 95 ? -4.824 -10.829 -2.772 1.00 97.19 95 ASP A N 1
ATOM 738 C CA . ASP A 1 95 ? -4.095 -10.870 -4.038 1.00 97.19 95 ASP A CA 1
ATOM 739 C C . ASP A 1 95 ? -4.236 -9.549 -4.793 1.00 97.19 95 ASP A C 1
ATOM 741 O O . ASP A 1 95 ? -5.333 -8.993 -4.882 1.00 97.19 95 ASP A O 1
ATOM 745 N N . GLY A 1 96 ? -3.140 -9.079 -5.389 1.00 96.62 96 GLY A N 1
ATOM 746 C CA . GLY A 1 96 ? -3.160 -7.987 -6.354 1.00 96.62 96 GLY A CA 1
ATOM 747 C C . GLY A 1 96 ? -3.893 -8.399 -7.639 1.00 96.62 96 GLY A C 1
ATOM 748 O O . GLY A 1 96 ? -3.735 -9.526 -8.103 1.00 96.62 96 GLY A O 1
ATOM 749 N N . PRO A 1 97 ? -4.679 -7.518 -8.275 1.00 96.75 97 PRO A N 1
ATOM 750 C CA . PRO A 1 97 ? -5.566 -7.911 -9.375 1.00 96.75 97 PRO A CA 1
ATOM 751 C C . PRO A 1 97 ? -4.836 -8.188 -10.701 1.00 96.75 97 PRO A C 1
ATOM 753 O O . PRO A 1 97 ? -5.448 -8.611 -11.682 1.00 96.75 97 PRO A O 1
ATOM 756 N N . ILE A 1 98 ? -3.531 -7.917 -10.787 1.00 94.88 98 ILE A N 1
ATOM 757 C CA . ILE A 1 98 ? -2.745 -8.097 -12.009 1.00 94.88 98 ILE A CA 1
ATOM 758 C C . ILE A 1 98 ? -2.075 -9.461 -11.977 1.00 94.88 98 ILE A C 1
ATOM 760 O O . ILE A 1 98 ? -1.159 -9.674 -11.193 1.00 94.88 98 ILE A O 1
ATOM 764 N N . VAL A 1 99 ? -2.479 -10.354 -12.877 1.00 92.88 99 VAL A N 1
ATOM 765 C CA . VAL A 1 99 ? -1.726 -11.579 -13.176 1.00 92.88 99 VAL A CA 1
ATOM 766 C C . VAL A 1 99 ? -0.486 -11.219 -13.992 1.00 92.88 99 VAL A C 1
ATOM 768 O O . VAL A 1 99 ? -0.595 -10.468 -14.967 1.00 92.88 99 VAL A O 1
ATOM 771 N N . LEU A 1 100 ? 0.682 -11.714 -13.582 1.00 86.94 100 LEU A N 1
ATOM 772 C CA . LEU A 1 100 ? 1.920 -11.564 -14.345 1.00 86.94 100 LEU A CA 1
ATOM 773 C C . LEU A 1 100 ? 2.132 -12.758 -15.277 1.00 86.94 100 LEU A C 1
ATOM 775 O O . LEU A 1 100 ? 1.806 -13.894 -14.939 1.00 86.94 100 LEU A O 1
ATOM 779 N N . HIS A 1 101 ? 2.709 -12.489 -16.442 1.00 82.25 101 HIS A N 1
ATOM 780 C CA . HIS A 1 101 ? 3.052 -13.485 -17.454 1.00 82.25 101 HIS A CA 1
ATOM 781 C C . HIS A 1 101 ? 4.565 -13.487 -17.720 1.00 82.25 101 HIS A C 1
ATOM 783 O O . HIS A 1 101 ? 5.233 -12.510 -17.391 1.00 82.25 101 HIS A O 1
ATOM 789 N N . PRO A 1 102 ? 5.137 -14.536 -18.342 1.00 74.56 102 PRO A N 1
ATOM 790 C CA . PRO A 1 102 ? 6.585 -14.627 -18.583 1.00 74.56 102 PRO A CA 1
ATOM 791 C C . PRO A 1 102 ? 7.198 -13.449 -19.357 1.00 74.56 102 PRO A C 1
ATOM 793 O O . PRO A 1 102 ? 8.377 -13.156 -19.199 1.00 74.56 102 PRO A O 1
ATOM 796 N N . VAL A 1 103 ? 6.398 -12.761 -20.177 1.00 73.31 103 VAL A N 1
ATOM 797 C CA . VAL A 1 103 ? 6.815 -11.561 -20.925 1.00 73.31 103 VAL A CA 1
ATOM 798 C C . VAL A 1 103 ? 6.951 -10.313 -20.047 1.00 73.31 103 VAL A C 1
ATOM 800 O O . VAL A 1 103 ? 7.464 -9.294 -20.505 1.00 73.31 103 VAL A O 1
ATOM 803 N N . ASP A 1 104 ? 6.472 -10.361 -18.803 1.00 73.88 104 ASP A N 1
ATOM 804 C CA . ASP A 1 104 ? 6.517 -9.223 -17.899 1.00 73.88 104 ASP A CA 1
ATOM 805 C C . ASP A 1 104 ? 7.915 -9.051 -17.276 1.00 73.88 104 ASP A C 1
ATOM 807 O O . ASP A 1 104 ? 8.521 -10.024 -16.806 1.00 73.88 104 ASP A O 1
ATOM 811 N N . PRO A 1 105 ? 8.436 -7.808 -17.213 1.00 62.28 105 PRO A N 1
ATOM 812 C CA . PRO A 1 105 ? 9.733 -7.529 -16.609 1.00 62.28 105 PRO A CA 1
ATOM 813 C C . PRO A 1 105 ? 9.800 -8.046 -15.169 1.00 62.28 105 PRO A C 1
ATOM 815 O O . PRO A 1 105 ? 8.885 -7.829 -14.375 1.00 62.28 105 PRO A O 1
ATOM 818 N N . GLY A 1 106 ? 10.893 -8.724 -14.817 1.00 53.88 106 GLY A N 1
ATOM 819 C CA . GLY A 1 106 ? 11.094 -9.303 -13.484 1.00 53.88 106 GLY A CA 1
ATOM 820 C C . GLY A 1 106 ? 10.778 -10.798 -13.369 1.00 53.88 106 GLY A C 1
ATOM 821 O O . GLY A 1 106 ? 11.144 -11.378 -12.352 1.00 53.88 106 GLY A O 1
ATOM 822 N N . GLY A 1 107 ? 10.234 -11.441 -14.412 1.00 44.59 107 GLY A N 1
ATOM 823 C CA . GLY A 1 107 ? 9.969 -12.890 -14.436 1.00 44.59 107 GLY A CA 1
ATOM 824 C C . GLY A 1 107 ? 11.209 -13.799 -14.368 1.00 44.59 107 GLY A C 1
ATOM 825 O O . GLY A 1 107 ? 11.075 -15.004 -14.178 1.00 44.59 107 GLY A O 1
ATOM 826 N N . SER A 1 108 ? 12.427 -13.259 -14.511 1.00 41.66 108 SER A N 1
ATOM 827 C CA . SER A 1 108 ? 13.667 -14.056 -14.405 1.00 41.66 108 SER A CA 1
ATOM 828 C C . SER A 1 108 ? 14.844 -13.365 -13.698 1.00 41.66 108 SER A C 1
ATOM 830 O O . SER A 1 108 ? 15.786 -14.048 -13.313 1.00 41.66 108 SER A O 1
ATOM 832 N N . SER A 1 109 ? 14.812 -12.043 -13.465 1.00 37.09 109 SER A N 1
ATOM 833 C CA . SER A 1 109 ? 15.985 -11.300 -12.943 1.00 37.09 109 SER A CA 1
ATOM 834 C C . SER A 1 109 ? 15.733 -10.419 -11.712 1.00 37.09 109 SER A C 1
ATOM 836 O O . SER A 1 109 ? 16.693 -9.912 -11.144 1.00 37.09 109 SER A O 1
ATOM 838 N N . ALA A 1 110 ? 14.491 -10.300 -11.222 1.00 41.59 110 ALA A N 1
ATOM 839 C CA . ALA A 1 110 ? 14.238 -9.875 -9.831 1.00 41.59 110 ALA A CA 1
ATOM 840 C C . ALA A 1 110 ? 14.492 -11.024 -8.824 1.00 41.59 110 ALA A C 1
ATOM 842 O O . ALA A 1 110 ? 14.464 -10.831 -7.609 1.00 41.59 110 ALA A O 1
ATOM 843 N N . SER A 1 111 ? 14.767 -12.220 -9.360 1.00 40.66 111 SER A N 1
ATOM 844 C CA . SER A 1 111 ? 15.018 -13.472 -8.651 1.00 40.66 111 SER A CA 1
ATOM 845 C C . SER A 1 111 ? 16.224 -13.397 -7.712 1.00 40.66 111 SER A C 1
ATOM 847 O O . SER A 1 111 ? 16.176 -13.956 -6.621 1.00 40.66 111 SER A O 1
ATOM 849 N N . THR A 1 112 ? 17.287 -12.666 -8.057 1.00 38.09 112 THR A N 1
ATOM 850 C CA . THR A 1 112 ? 18.580 -12.769 -7.355 1.00 38.09 112 THR A CA 1
ATOM 851 C C . THR A 1 112 ? 18.598 -12.155 -5.951 1.00 38.09 112 THR A C 1
ATOM 853 O O . THR A 1 112 ? 19.416 -12.552 -5.128 1.00 38.09 112 THR A O 1
ATOM 856 N N . SER A 1 113 ? 17.700 -11.216 -5.633 1.00 40.88 113 SER A N 1
ATOM 857 C CA . SER A 1 113 ? 17.600 -10.620 -4.287 1.00 40.88 113 SER A CA 1
ATOM 858 C C . SER A 1 113 ? 16.639 -11.368 -3.356 1.00 40.88 113 SER A C 1
ATOM 860 O O . SER A 1 113 ? 16.829 -11.341 -2.142 1.00 40.88 113 SER A O 1
ATOM 862 N N . LEU A 1 114 ? 15.630 -12.059 -3.900 1.00 40.03 114 LEU A N 1
ATOM 863 C CA . LEU A 1 114 ? 14.676 -12.866 -3.124 1.00 40.03 114 LEU A CA 1
ATOM 864 C C . LEU A 1 114 ? 15.108 -14.334 -2.967 1.00 40.03 114 LEU A C 1
ATOM 866 O O . LEU A 1 114 ? 14.822 -14.935 -1.931 1.00 40.03 114 LEU A O 1
ATOM 870 N N . THR A 1 115 ? 15.896 -14.891 -3.897 1.00 38.19 115 THR A N 1
ATOM 871 C CA . THR A 1 115 ? 16.508 -16.230 -3.732 1.00 38.19 115 THR A CA 1
ATOM 872 C C . THR A 1 115 ? 17.458 -16.296 -2.536 1.00 38.19 115 THR A C 1
ATOM 874 O O . THR A 1 115 ? 17.528 -17.325 -1.867 1.00 38.19 115 THR A O 1
ATOM 877 N N . VAL A 1 116 ? 18.115 -15.185 -2.177 1.00 34.94 116 VAL A N 1
ATOM 878 C CA . VAL A 1 116 ? 18.959 -15.078 -0.968 1.00 34.94 116 VAL A CA 1
ATOM 879 C C . VAL A 1 116 ? 18.144 -15.236 0.333 1.00 34.94 116 VAL A C 1
ATOM 881 O O . VAL A 1 116 ? 18.707 -15.561 1.379 1.00 34.94 116 VAL A O 1
ATOM 884 N N . LEU A 1 117 ? 16.814 -15.076 0.276 1.00 38.34 117 LEU A N 1
ATOM 885 C CA . LEU A 1 117 ? 15.888 -15.225 1.407 1.00 38.34 117 LEU A CA 1
ATOM 886 C C . LEU A 1 117 ? 15.220 -16.615 1.487 1.00 38.34 117 LEU A C 1
ATOM 888 O O . LEU A 1 117 ? 14.453 -16.859 2.422 1.00 38.34 117 LEU A O 1
ATOM 892 N N . GLY A 1 118 ? 15.526 -17.537 0.562 1.00 35.25 118 GLY A N 1
ATOM 893 C CA . GLY A 1 118 ? 15.036 -18.923 0.590 1.00 35.25 118 GLY A CA 1
ATOM 894 C C . GLY A 1 118 ? 13.519 -19.067 0.414 1.00 35.25 118 GLY A C 1
ATOM 895 O O . GLY A 1 118 ? 12.916 -19.960 1.012 1.00 35.25 118 GLY A O 1
ATOM 896 N N . ALA A 1 119 ? 12.895 -18.164 -0.346 1.00 41.22 119 ALA A N 1
ATOM 897 C CA . ALA A 1 119 ? 11.465 -18.176 -0.632 1.00 41.22 119 ALA A CA 1
ATOM 898 C C . ALA A 1 119 ? 11.119 -19.125 -1.793 1.00 41.22 119 ALA A C 1
ATOM 900 O O . ALA A 1 119 ? 11.827 -19.169 -2.797 1.00 41.22 119 ALA A O 1
ATOM 901 N N . SER A 1 120 ? 9.997 -19.848 -1.675 1.00 47.03 120 SER A N 1
ATOM 902 C CA . SER A 1 120 ? 9.313 -20.371 -2.862 1.00 47.03 120 SER A CA 1
ATOM 903 C C . SER A 1 120 ? 8.704 -19.187 -3.597 1.00 47.03 120 SER A C 1
ATOM 905 O O . SER A 1 120 ? 7.792 -18.536 -3.084 1.00 47.03 120 SER A O 1
ATOM 907 N N . GLU A 1 121 ? 9.239 -18.912 -4.778 1.00 53.00 121 GLU A N 1
ATOM 908 C CA . GLU A 1 121 ? 8.695 -17.922 -5.695 1.00 53.00 121 GLU A CA 1
ATOM 909 C C . GLU A 1 121 ? 7.335 -18.369 -6.231 1.00 53.00 121 GLU A C 1
ATOM 911 O O . GLU A 1 121 ? 7.005 -19.560 -6.255 1.00 53.00 121 GLU A O 1
ATOM 916 N N . ALA A 1 122 ? 6.544 -17.393 -6.667 1.00 56.84 122 ALA A N 1
ATOM 917 C CA . ALA A 1 122 ? 5.389 -17.684 -7.490 1.00 56.84 122 ALA A CA 1
ATOM 918 C C . ALA A 1 122 ? 5.880 -18.363 -8.775 1.00 56.84 122 ALA A C 1
ATOM 920 O O . ALA A 1 122 ? 6.776 -17.863 -9.458 1.00 56.84 122 ALA A O 1
ATOM 921 N N . ASP A 1 123 ? 5.313 -19.521 -9.085 1.00 56.44 123 ASP A N 1
ATOM 922 C CA . ASP A 1 123 ? 5.681 -20.269 -10.272 1.00 56.44 123 ASP A CA 1
ATOM 923 C C . ASP A 1 123 ? 4.848 -19.758 -11.451 1.00 56.44 123 ASP A C 1
ATOM 925 O O . ASP A 1 123 ? 3.652 -20.043 -11.570 1.00 56.44 123 ASP A O 1
ATOM 929 N N . MET A 1 124 ? 5.512 -19.009 -12.337 1.00 56.09 124 MET A N 1
ATOM 930 C CA . MET A 1 124 ? 4.938 -18.431 -13.559 1.00 56.09 124 MET A CA 1
ATOM 931 C C . MET A 1 124 ? 4.378 -19.499 -14.524 1.00 56.09 124 MET A C 1
ATOM 933 O O . MET A 1 124 ? 3.674 -19.144 -15.469 1.00 56.09 124 MET A O 1
ATOM 937 N N . THR A 1 125 ? 4.712 -20.780 -14.324 1.00 50.34 125 THR A N 1
ATOM 938 C CA . THR A 1 125 ? 4.273 -21.923 -15.145 1.00 50.34 125 THR A CA 1
ATOM 939 C C . THR A 1 125 ? 3.230 -22.803 -14.460 1.00 50.34 125 THR A C 1
ATOM 941 O O . THR A 1 125 ? 2.637 -23.674 -15.100 1.00 50.34 125 THR A O 1
ATOM 944 N N . SER A 1 126 ? 2.960 -22.563 -13.176 1.00 54.44 126 SER A N 1
ATOM 945 C CA . SER A 1 126 ? 1.981 -23.338 -12.425 1.00 54.44 126 SER A CA 1
ATOM 946 C C . SER A 1 126 ? 0.550 -22.959 -12.813 1.00 54.44 126 SER A C 1
ATOM 948 O O . SER A 1 126 ? 0.181 -21.787 -12.887 1.00 54.44 126 SER A O 1
ATOM 950 N N . SER A 1 127 ? -0.298 -23.967 -13.021 1.00 57.00 127 SER A N 1
ATOM 951 C CA . SER A 1 127 ? -1.749 -23.785 -13.148 1.00 57.00 127 SER A CA 1
ATOM 952 C C . SER A 1 127 ? -2.442 -23.614 -11.789 1.00 57.00 127 SER A C 1
ATOM 954 O O . SER A 1 127 ? -3.663 -23.471 -11.733 1.00 57.00 127 SER A O 1
ATOM 956 N N . ASP A 1 128 ? -1.687 -23.671 -10.688 1.00 66.62 128 ASP A N 1
ATOM 957 C CA . ASP A 1 128 ? -2.204 -23.464 -9.343 1.00 66.62 128 ASP A CA 1
ATOM 958 C C . ASP A 1 128 ? -2.328 -21.962 -9.05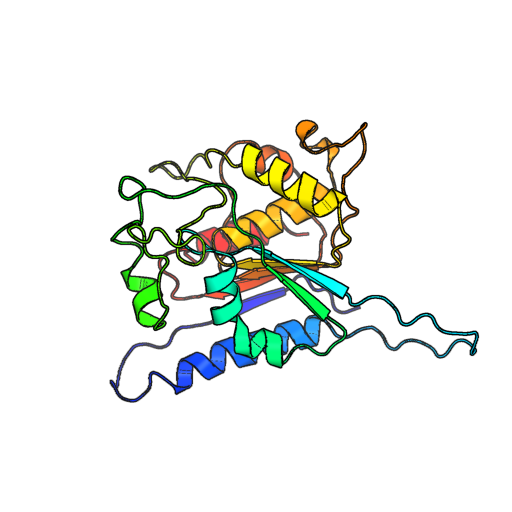0 1.00 66.62 128 ASP A C 1
ATOM 960 O O . ASP A 1 128 ? -1.347 -21.213 -9.026 1.00 66.62 128 ASP A O 1
ATOM 964 N N . SER A 1 129 ? -3.554 -21.525 -8.760 1.00 64.75 129 SER A N 1
ATOM 965 C CA . SER A 1 129 ? -3.840 -20.160 -8.309 1.00 64.75 129 SER A CA 1
ATOM 966 C C . SER A 1 129 ? -2.981 -19.730 -7.112 1.00 64.75 129 SER A C 1
ATOM 968 O O . SER A 1 129 ? -2.625 -18.557 -7.008 1.00 64.75 129 SER A O 1
ATOM 970 N N . SER A 1 130 ? -2.596 -20.677 -6.245 1.00 70.31 130 SER A N 1
ATOM 971 C CA . SER A 1 130 ? -1.827 -20.432 -5.022 1.00 70.31 130 SER A CA 1
ATOM 972 C C . SER A 1 130 ? -0.351 -20.103 -5.278 1.00 70.31 130 SER A C 1
ATOM 974 O O . SER A 1 130 ? 0.330 -19.583 -4.385 1.00 70.31 130 SER A O 1
ATOM 976 N N . ALA A 1 131 ? 0.124 -20.364 -6.497 1.00 76.62 131 ALA A N 1
ATOM 977 C CA . ALA A 1 131 ? 1.472 -20.085 -6.973 1.00 76.62 131 ALA A CA 1
ATOM 978 C C . ALA A 1 131 ? 1.483 -19.077 -8.134 1.00 76.62 131 ALA A C 1
ATOM 980 O O . ALA A 1 131 ? 2.552 -18.736 -8.627 1.00 76.62 131 ALA A O 1
ATOM 981 N N . THR A 1 132 ? 0.326 -18.534 -8.537 1.00 82.94 132 THR A N 1
ATOM 982 C CA . THR A 1 132 ? 0.285 -17.563 -9.633 1.00 82.94 132 THR A CA 1
ATOM 983 C C . THR A 1 132 ? 0.900 -16.219 -9.201 1.00 82.94 132 THR A C 1
ATOM 985 O O . THR A 1 132 ? 0.492 -15.667 -8.173 1.00 82.94 132 THR A O 1
ATOM 988 N N . PRO A 1 133 ? 1.838 -15.655 -9.979 1.00 87.12 133 PRO A N 1
ATOM 989 C CA . PRO A 1 133 ? 2.484 -14.370 -9.709 1.00 87.12 133 PRO A CA 1
ATOM 990 C C . PRO A 1 133 ? 1.510 -13.204 -9.908 1.00 87.12 133 PRO A C 1
ATOM 992 O O . PRO A 1 133 ? 0.803 -13.114 -10.923 1.00 87.12 133 PRO A O 1
ATOM 995 N N . ARG A 1 134 ? 1.465 -12.290 -8.937 1.00 93.00 134 ARG A N 1
ATOM 996 C CA . ARG A 1 134 ? 0.541 -11.153 -8.945 1.00 93.00 134 ARG A CA 1
ATOM 997 C C . ARG A 1 134 ? 1.267 -9.827 -8.739 1.00 93.00 134 ARG A C 1
ATOM 999 O O . ARG A 1 134 ? 2.388 -9.764 -8.232 1.00 93.00 134 ARG A O 1
ATOM 1006 N N . ALA A 1 135 ? 0.608 -8.747 -9.133 1.00 95.50 135 ALA A N 1
ATOM 1007 C CA . ALA A 1 135 ? 1.084 -7.385 -8.946 1.00 95.50 135 ALA A CA 1
ATOM 1008 C C . ALA A 1 135 ? -0.067 -6.408 -8.669 1.00 95.50 135 ALA A C 1
ATOM 1010 O O . ALA A 1 135 ? -1.240 -6.681 -8.932 1.00 95.50 135 ALA A O 1
ATOM 1011 N N . TRP A 1 136 ? 0.306 -5.233 -8.174 1.00 97.62 136 TRP A N 1
ATOM 1012 C CA . TRP A 1 136 ? -0.588 -4.098 -7.946 1.00 97.62 136 TRP A CA 1
ATOM 1013 C C . TRP A 1 136 ? -0.545 -3.076 -9.085 1.00 97.62 136 TRP A C 1
ATOM 1015 O O . TRP A 1 136 ? -1.526 -2.398 -9.362 1.00 97.62 136 TRP A O 1
ATOM 1025 N N . PHE A 1 137 ? 0.590 -2.947 -9.759 1.00 96.38 137 PHE A N 1
ATOM 1026 C CA . PHE A 1 137 ? 0.773 -2.080 -10.924 1.00 96.38 137 PHE A CA 1
ATOM 1027 C C . PHE A 1 137 ? 1.973 -2.570 -11.740 1.00 96.38 137 PHE A C 1
ATOM 1029 O O . PHE A 1 137 ? 2.732 -3.432 -11.290 1.00 96.38 137 PHE A O 1
ATOM 1036 N N . LYS A 1 138 ? 2.165 -2.025 -12.941 1.00 93.44 138 LYS A N 1
ATOM 1037 C CA . LYS A 1 138 ? 3.364 -2.264 -13.757 1.00 93.44 138 LYS A CA 1
ATOM 1038 C C . LYS A 1 138 ? 4.064 -0.937 -14.014 1.00 93.44 138 LYS A C 1
ATOM 1040 O O . LYS A 1 138 ? 3.495 -0.064 -14.662 1.00 93.44 138 LYS A O 1
ATOM 1045 N N . LEU A 1 139 ? 5.277 -0.773 -13.490 1.00 90.94 139 LEU A N 1
ATOM 1046 C CA . LEU A 1 139 ? 6.086 0.405 -13.806 1.00 90.94 139 LEU A CA 1
ATOM 1047 C C . LEU A 1 139 ? 6.538 0.334 -15.266 1.00 90.94 139 LEU A C 1
ATOM 1049 O O . LEU A 1 139 ? 6.907 -0.741 -15.742 1.00 90.94 139 LEU A O 1
ATOM 1053 N N . ASN A 1 140 ? 6.516 1.465 -15.970 1.00 89.12 140 ASN A N 1
ATOM 1054 C CA . ASN A 1 140 ? 7.205 1.565 -17.254 1.00 89.12 140 ASN A CA 1
ATOM 1055 C C . ASN A 1 140 ? 8.735 1.499 -17.056 1.00 89.12 140 ASN A C 1
ATOM 1057 O O . ASN A 1 140 ? 9.212 1.753 -15.944 1.00 89.12 140 ASN A O 1
ATOM 1061 N N . PRO A 1 141 ? 9.516 1.173 -18.104 1.00 83.75 141 PRO A N 1
ATOM 1062 C CA . PRO A 1 141 ? 10.972 1.051 -17.996 1.00 83.75 141 PRO A CA 1
ATOM 1063 C C . PRO A 1 141 ? 11.654 2.301 -17.423 1.00 83.75 141 PRO A C 1
ATOM 1065 O O . PRO A 1 141 ? 12.577 2.191 -16.620 1.00 83.75 141 PRO A O 1
ATOM 1068 N N . GLU A 1 142 ? 11.145 3.487 -17.757 1.00 87.25 142 GLU A N 1
ATOM 1069 C CA . GLU A 1 142 ? 11.663 4.778 -17.291 1.00 87.25 142 GLU A CA 1
ATOM 1070 C C . GLU A 1 142 ? 11.230 5.114 -15.853 1.00 87.25 142 GLU A C 1
ATOM 1072 O O . GLU A 1 142 ? 11.688 6.101 -15.281 1.00 87.25 142 GLU A O 1
ATOM 1077 N N . ARG A 1 143 ? 10.342 4.305 -15.256 1.00 86.00 143 ARG A N 1
ATOM 1078 C CA . ARG A 1 143 ? 9.766 4.480 -13.910 1.00 86.00 143 ARG A CA 1
ATOM 1079 C C . ARG A 1 143 ? 9.119 5.852 -13.697 1.00 86.00 143 ARG A C 1
ATOM 1081 O O . ARG A 1 143 ? 9.176 6.415 -12.607 1.00 86.00 143 ARG A O 1
ATOM 1088 N N . THR A 1 144 ? 8.471 6.374 -14.731 1.00 88.94 144 THR A N 1
ATOM 1089 C CA . THR A 1 144 ? 7.724 7.640 -14.715 1.00 88.94 144 THR A CA 1
ATOM 1090 C C . THR A 1 144 ? 6.209 7.447 -14.606 1.00 88.94 144 THR A C 1
ATOM 1092 O O . THR A 1 144 ? 5.498 8.404 -14.305 1.00 88.94 144 THR A O 1
ATOM 1095 N N . ALA A 1 145 ? 5.707 6.222 -14.785 1.00 91.00 145 ALA A N 1
ATOM 1096 C CA . ALA A 1 145 ? 4.293 5.880 -14.685 1.00 91.00 145 ALA A CA 1
ATOM 1097 C C . ALA A 1 145 ? 4.078 4.475 -14.097 1.00 91.00 145 ALA A C 1
ATOM 1099 O O . ALA A 1 145 ? 4.855 3.548 -14.341 1.00 91.00 145 ALA A O 1
ATOM 1100 N N . ALA A 1 146 ? 2.992 4.315 -13.339 1.00 94.38 146 ALA A N 1
ATOM 1101 C CA . ALA A 1 146 ? 2.533 3.041 -12.792 1.00 94.38 146 ALA A CA 1
ATOM 1102 C C . ALA A 1 146 ? 1.244 2.590 -13.497 1.00 94.38 146 ALA A C 1
ATOM 1104 O O . ALA A 1 146 ? 0.142 2.983 -13.127 1.00 94.38 146 ALA A O 1
ATOM 1105 N N . HIS A 1 147 ? 1.367 1.737 -14.513 1.00 93.94 147 HIS A N 1
ATOM 1106 C CA . HIS A 1 147 ? 0.219 1.253 -15.274 1.00 93.94 147 HIS A CA 1
ATOM 1107 C C . HIS A 1 147 ? -0.693 0.353 -14.436 1.00 93.94 147 HIS A C 1
ATOM 1109 O O . HIS A 1 147 ? -0.219 -0.514 -13.692 1.00 93.94 147 HIS A O 1
ATOM 1115 N N . ARG A 1 148 ? -2.006 0.501 -14.655 1.00 95.50 148 ARG A N 1
ATOM 1116 C CA . ARG A 1 148 ? -3.090 -0.247 -13.991 1.00 95.50 148 ARG A CA 1
ATOM 1117 C C . ARG A 1 148 ? -3.208 0.013 -12.487 1.00 95.50 148 ARG A C 1
ATOM 1119 O O . ARG A 1 148 ? -3.845 -0.774 -11.786 1.00 95.50 148 ARG A O 1
ATOM 1126 N N . LEU A 1 149 ? -2.618 1.102 -11.999 1.00 96.94 149 LEU A N 1
ATOM 1127 C CA . LEU A 1 149 ? -2.737 1.536 -10.610 1.00 96.94 149 LEU A CA 1
ATOM 1128 C C . LEU A 1 149 ? -4.206 1.802 -10.239 1.00 96.94 149 LEU A C 1
ATOM 1130 O O . LEU A 1 149 ? -4.664 1.396 -9.175 1.00 96.94 149 LEU A O 1
ATOM 1134 N N . GLU A 1 150 ? -4.963 2.393 -11.158 1.00 96.88 150 GLU A N 1
ATOM 1135 C CA . GLU A 1 150 ? -6.388 2.693 -11.040 1.00 96.88 150 GLU A CA 1
ATOM 1136 C C . GLU A 1 150 ? -7.211 1.429 -10.782 1.00 96.88 150 GLU A C 1
ATOM 1138 O O . GLU A 1 150 ? -8.020 1.399 -9.857 1.00 96.88 150 GLU A O 1
ATOM 1143 N N . ASN A 1 151 ? -6.954 0.358 -11.541 1.00 96.31 151 ASN A N 1
ATOM 1144 C CA . ASN A 1 151 ? -7.649 -0.922 -11.378 1.00 96.31 151 ASN A CA 1
ATOM 1145 C C . ASN A 1 151 ? -7.442 -1.487 -9.970 1.00 96.31 151 ASN A C 1
ATOM 1147 O O . ASN A 1 151 ? -8.375 -2.012 -9.367 1.00 96.31 151 ASN A O 1
ATOM 1151 N N . SER A 1 152 ? -6.229 -1.358 -9.434 1.00 98.12 152 SER A N 1
ATOM 1152 C CA . SER A 1 152 ? -5.915 -1.800 -8.077 1.00 98.12 152 SER A CA 1
ATOM 1153 C C . SER A 1 152 ? -6.545 -0.924 -7.002 1.00 98.12 152 SER A C 1
ATOM 1155 O O . SER A 1 152 ? -7.004 -1.461 -5.998 1.00 98.12 152 SER A O 1
ATOM 1157 N N . LEU A 1 153 ? -6.632 0.393 -7.210 1.00 98.31 153 LEU A N 1
ATOM 1158 C CA . LEU A 1 153 ? -7.350 1.284 -6.294 1.00 98.31 153 LEU A CA 1
ATOM 1159 C C . LEU A 1 153 ? -8.843 0.946 -6.236 1.00 98.31 153 LEU A C 1
ATOM 1161 O O . LEU A 1 153 ? -9.397 0.866 -5.144 1.00 98.31 153 LEU A O 1
ATOM 1165 N N . LEU A 1 154 ? -9.485 0.693 -7.380 1.00 98.25 154 LEU A N 1
ATOM 1166 C CA . LEU A 1 154 ? -10.898 0.293 -7.426 1.00 98.25 154 LEU A CA 1
ATOM 1167 C C . LEU A 1 154 ? -11.124 -1.104 -6.835 1.00 98.25 154 LEU A C 1
ATOM 1169 O O . LEU A 1 154 ? -12.093 -1.331 -6.120 1.00 98.25 154 LEU A O 1
ATOM 1173 N N . TYR A 1 155 ? -10.199 -2.034 -7.060 1.00 98.50 155 TYR A N 1
ATOM 1174 C CA . TYR A 1 155 ? -10.250 -3.349 -6.429 1.00 98.50 155 TYR A CA 1
ATOM 1175 C C . TYR A 1 155 ? -10.137 -3.262 -4.895 1.00 98.50 155 TYR A C 1
ATOM 1177 O O . TYR A 1 155 ? -10.907 -3.895 -4.171 1.00 98.50 155 TYR A O 1
ATOM 1185 N N . LEU A 1 156 ? -9.216 -2.438 -4.385 1.00 98.56 156 LEU A N 1
ATOM 1186 C CA . LEU A 1 156 ? -9.058 -2.204 -2.947 1.00 98.56 156 LEU A CA 1
ATOM 1187 C C . LEU A 1 156 ? -10.241 -1.434 -2.352 1.00 98.56 156 LEU A C 1
ATOM 1189 O O . LEU A 1 156 ? -10.651 -1.748 -1.238 1.00 98.56 156 LEU A O 1
ATOM 1193 N N . ARG A 1 157 ? -10.833 -0.487 -3.092 1.00 98.31 157 ARG A N 1
ATOM 1194 C CA . ARG A 1 157 ? -12.091 0.185 -2.727 1.00 98.31 157 ARG A CA 1
ATOM 1195 C C . ARG A 1 157 ? -13.185 -0.838 -2.421 1.00 98.31 157 ARG A C 1
ATOM 1197 O O . ARG A 1 157 ? -13.814 -0.759 -1.371 1.00 98.31 157 ARG A O 1
ATOM 1204 N N . ASP A 1 158 ? -13.368 -1.823 -3.298 1.00 98.06 158 ASP A N 1
ATOM 1205 C CA . ASP A 1 158 ? -14.407 -2.844 -3.139 1.00 98.06 158 ASP A CA 1
ATOM 1206 C C . ASP A 1 158 ? -14.128 -3.787 -1.952 1.00 98.06 158 ASP A C 1
ATOM 1208 O O . ASP A 1 158 ? -15.057 -4.313 -1.340 1.00 98.06 158 ASP A O 1
ATOM 1212 N N . ILE A 1 159 ? -12.858 -4.017 -1.598 1.00 98.00 159 ILE A N 1
ATOM 1213 C CA . ILE A 1 159 ? -12.481 -4.751 -0.376 1.00 98.00 159 ILE A CA 1
ATOM 1214 C C . ILE A 1 159 ? -12.806 -3.916 0.868 1.00 98.00 159 ILE A C 1
ATOM 1216 O O . ILE A 1 159 ? -13.452 -4.408 1.792 1.00 98.00 159 ILE A O 1
ATOM 1220 N N . LEU A 1 160 ? -12.397 -2.648 0.870 1.00 97.88 160 LEU A N 1
ATOM 1221 C CA . LEU A 1 160 ? -12.613 -1.699 1.963 1.00 97.88 160 LEU A CA 1
ATOM 1222 C C . LEU A 1 160 ? -14.097 -1.408 2.227 1.00 97.88 160 LEU A C 1
ATOM 1224 O O . LEU A 1 160 ? -14.466 -1.134 3.363 1.00 97.88 160 LEU A O 1
ATOM 1228 N N . GLN A 1 161 ? -14.950 -1.492 1.206 1.00 97.00 161 GLN A N 1
ATOM 1229 C CA . GLN A 1 161 ? -16.398 -1.341 1.359 1.00 97.00 161 GLN A CA 1
ATOM 1230 C C . GLN A 1 161 ? -17.028 -2.513 2.132 1.00 97.00 161 GLN A C 1
ATOM 1232 O O . GLN A 1 161 ? -18.026 -2.339 2.831 1.00 97.00 161 GLN A O 1
ATOM 1237 N N . ARG A 1 162 ? -16.479 -3.725 1.987 1.00 95.94 162 ARG A N 1
ATOM 1238 C CA . ARG A 1 162 ? -17.067 -4.956 2.541 1.00 95.94 162 ARG A CA 1
ATOM 1239 C C . ARG A 1 162 ? -16.700 -5.195 3.999 1.00 95.94 162 ARG A C 1
ATOM 1241 O O . ARG A 1 162 ? -17.379 -5.970 4.669 1.00 95.94 162 ARG A O 1
ATOM 1248 N N . ASP A 1 163 ? -15.622 -4.583 4.478 1.00 94.81 163 ASP A N 1
ATOM 1249 C CA . ASP A 1 163 ? -15.064 -4.887 5.789 1.00 94.81 163 ASP A CA 1
ATOM 1250 C C . ASP A 1 163 ? -14.332 -3.690 6.403 1.00 94.81 163 ASP A C 1
ATOM 1252 O O . ASP A 1 163 ? -13.992 -2.723 5.726 1.00 94.81 163 ASP A O 1
ATOM 1256 N N . ARG A 1 164 ? -14.083 -3.748 7.712 1.00 95.00 164 ARG A N 1
ATOM 1257 C CA . ARG A 1 164 ? -13.402 -2.680 8.453 1.00 95.00 164 ARG A CA 1
ATOM 1258 C C . ARG A 1 164 ? -11.982 -3.083 8.793 1.00 95.00 164 ARG A C 1
ATOM 1260 O O . ARG A 1 164 ? -11.769 -4.107 9.435 1.00 95.00 164 ARG A O 1
ATOM 1267 N N . TYR A 1 165 ? -11.035 -2.226 8.432 1.00 97.06 165 TYR A N 1
ATOM 1268 C CA . TYR A 1 165 ? -9.612 -2.411 8.676 1.00 97.06 165 TYR A CA 1
ATOM 1269 C C . TYR A 1 165 ? -9.082 -1.286 9.558 1.00 97.06 165 TYR A C 1
ATOM 1271 O O . TYR A 1 165 ? -9.270 -0.106 9.282 1.00 97.06 165 TYR A O 1
ATOM 1279 N N . ASP A 1 166 ? -8.391 -1.653 10.631 1.00 95.69 166 ASP A N 1
ATOM 1280 C CA . ASP A 1 166 ? -7.773 -0.679 11.527 1.00 95.69 166 ASP A CA 1
ATOM 1281 C C . ASP A 1 166 ? -6.455 -0.146 10.958 1.00 95.69 166 ASP A C 1
ATOM 1283 O O . ASP A 1 166 ? -6.059 0.975 11.267 1.00 95.69 166 ASP A O 1
ATOM 1287 N N . GLY A 1 167 ? -5.787 -0.921 10.106 1.00 95.44 167 GLY A N 1
ATOM 1288 C CA . GLY A 1 167 ? -4.557 -0.500 9.456 1.00 95.44 167 GLY A CA 1
ATOM 1289 C C . GLY A 1 167 ? -4.229 -1.328 8.226 1.00 95.44 167 GLY A C 1
ATOM 1290 O O . GLY A 1 167 ? -4.909 -2.303 7.895 1.00 95.44 167 GLY A O 1
ATOM 1291 N N . VAL A 1 168 ? -3.154 -0.929 7.561 1.00 98.00 168 VAL A N 1
ATOM 1292 C CA . VAL A 1 168 ? -2.631 -1.600 6.371 1.00 98.00 168 VAL A CA 1
ATOM 1293 C C . VAL A 1 168 ? -1.147 -1.891 6.548 1.00 98.00 168 VAL A C 1
ATOM 1295 O O . VAL A 1 168 ? -0.394 -1.094 7.108 1.00 98.00 168 VAL A O 1
ATOM 1298 N N . PHE A 1 169 ? -0.721 -3.048 6.068 1.00 96.31 169 PHE A N 1
ATOM 1299 C CA . PHE A 1 169 ? 0.671 -3.454 5.983 1.00 96.31 169 PHE A CA 1
ATOM 1300 C C . PHE A 1 169 ? 0.999 -3.727 4.524 1.00 96.31 169 PHE A C 1
ATOM 1302 O O . PHE A 1 169 ? 0.283 -4.472 3.857 1.00 96.31 169 PHE A O 1
ATOM 1309 N N . GLY A 1 170 ? 2.118 -3.202 4.040 1.00 96.25 170 GLY A N 1
ATOM 1310 C CA . GLY A 1 170 ? 2.598 -3.509 2.704 1.00 96.25 170 GLY A CA 1
ATOM 1311 C C . GLY A 1 170 ? 4.089 -3.815 2.656 1.00 96.25 170 GLY A C 1
ATOM 1312 O O . GLY A 1 170 ? 4.876 -3.276 3.437 1.00 96.25 170 GLY A O 1
ATOM 1313 N N . PHE A 1 171 ? 4.470 -4.665 1.701 1.00 92.88 171 PHE A N 1
ATOM 1314 C CA . PHE A 1 171 ? 5.863 -4.961 1.362 1.00 92.88 171 PHE A CA 1
ATOM 1315 C C . PHE A 1 171 ? 6.189 -4.551 -0.078 1.00 92.88 171 PHE A C 1
ATOM 1317 O O . PHE A 1 171 ? 5.442 -4.884 -0.997 1.00 92.88 171 PHE A O 1
ATOM 1324 N N . SER A 1 172 ? 7.316 -3.867 -0.289 1.00 91.94 172 SER A N 1
ATOM 1325 C CA . SER A 1 172 ? 7.803 -3.428 -1.602 1.00 91.94 172 SER A CA 1
ATOM 1326 C C . SER A 1 172 ? 6.705 -2.712 -2.406 1.00 91.94 172 SER A C 1
ATOM 1328 O O . SER A 1 172 ? 6.224 -1.655 -1.999 1.00 91.94 172 SER A O 1
ATOM 1330 N N . GLN A 1 173 ? 6.227 -3.307 -3.501 1.00 94.88 173 GLN A N 1
ATOM 1331 C CA . GLN A 1 173 ? 5.101 -2.790 -4.278 1.00 94.88 173 GLN A CA 1
ATOM 1332 C C . GLN A 1 173 ? 3.824 -2.576 -3.444 1.00 94.88 173 GLN A C 1
ATOM 1334 O O . GLN A 1 173 ? 3.152 -1.552 -3.579 1.00 94.88 173 GLN A O 1
ATOM 1339 N N . GLY A 1 174 ? 3.503 -3.523 -2.561 1.00 97.75 174 GLY A N 1
ATOM 1340 C CA . GLY A 1 174 ? 2.371 -3.421 -1.647 1.00 97.75 174 GLY A CA 1
ATOM 1341 C C . GLY A 1 174 ? 2.551 -2.319 -0.604 1.00 97.75 174 GLY A C 1
ATOM 1342 O O . GLY A 1 174 ? 1.566 -1.729 -0.183 1.00 97.75 174 GLY A O 1
ATOM 1343 N N . ALA A 1 175 ? 3.789 -1.980 -0.221 1.00 96.06 175 ALA A N 1
ATOM 1344 C CA . ALA A 1 175 ? 4.074 -0.879 0.707 1.00 96.06 175 ALA A CA 1
ATOM 1345 C C . ALA A 1 175 ? 3.759 0.483 0.080 1.00 96.06 175 ALA A C 1
ATOM 1347 O O . ALA A 1 175 ? 3.097 1.316 0.695 1.00 96.06 175 ALA A O 1
ATOM 1348 N N . SER A 1 176 ? 4.159 0.681 -1.178 1.00 96.88 176 SER A N 1
ATOM 1349 C CA . SER A 1 176 ? 3.781 1.863 -1.955 1.00 96.88 176 SER A CA 1
ATOM 1350 C C . SER A 1 176 ? 2.264 2.008 -2.084 1.00 96.88 176 SER A C 1
ATOM 1352 O O . SER A 1 176 ? 1.732 3.105 -1.921 1.00 96.88 176 SER A O 1
ATOM 1354 N N . MET A 1 177 ? 1.564 0.898 -2.341 1.00 98.25 177 MET A N 1
ATOM 1355 C CA . MET A 1 177 ? 0.103 0.878 -2.408 1.00 98.25 177 MET A CA 1
ATOM 1356 C C . MET A 1 177 ? -0.541 1.180 -1.047 1.00 98.25 177 MET A C 1
ATOM 1358 O O . MET A 1 177 ? -1.495 1.945 -0.987 1.00 98.25 177 MET A O 1
ATOM 1362 N N . ALA A 1 178 ? -0.008 0.630 0.047 1.00 98.12 178 ALA A N 1
ATOM 1363 C CA . ALA A 1 178 ? -0.503 0.846 1.406 1.00 98.12 178 ALA A CA 1
ATOM 1364 C C . ALA A 1 178 ? -0.452 2.330 1.810 1.00 98.12 178 ALA A C 1
ATOM 1366 O O . ALA A 1 178 ? -1.433 2.872 2.324 1.00 98.12 178 ALA A O 1
ATOM 1367 N N . VAL A 1 179 ? 0.666 3.003 1.518 1.00 97.38 179 VAL A N 1
ATOM 1368 C CA . VAL A 1 179 ? 0.823 4.440 1.787 1.00 97.38 179 VAL A CA 1
ATOM 1369 C C . VAL A 1 179 ? -0.106 5.269 0.900 1.00 97.38 179 VAL A C 1
ATOM 1371 O O . VAL A 1 179 ? -0.788 6.159 1.402 1.00 97.38 179 VAL A O 1
ATOM 1374 N N . LEU A 1 180 ? -0.199 4.944 -0.396 1.00 97.75 180 LEU A N 1
ATOM 1375 C CA . LEU A 1 180 ? -1.125 5.620 -1.308 1.00 97.75 180 LEU A CA 1
ATOM 1376 C C . LEU A 1 180 ? -2.584 5.487 -0.845 1.00 97.75 180 LEU A C 1
ATOM 1378 O O . LEU A 1 180 ? -3.322 6.467 -0.856 1.00 97.75 180 LEU A O 1
ATOM 1382 N N . LEU A 1 181 ? -2.985 4.291 -0.411 1.00 98.00 181 LEU A N 1
ATOM 1383 C CA . LEU A 1 181 ? -4.327 4.012 0.095 1.00 98.00 181 LEU A CA 1
ATOM 1384 C C . LEU A 1 181 ? -4.621 4.781 1.388 1.00 98.00 181 LEU A C 1
ATOM 1386 O O . LEU A 1 181 ? -5.717 5.306 1.547 1.00 98.00 181 LEU A O 1
ATOM 1390 N N . SER A 1 182 ? -3.636 4.878 2.284 1.00 97.38 182 SER A N 1
ATOM 1391 C CA . SER A 1 182 ? -3.747 5.646 3.531 1.00 97.38 182 SER A CA 1
ATOM 1392 C C . SER A 1 182 ? -3.984 7.131 3.242 1.00 97.38 182 SER A C 1
ATOM 1394 O O . SER A 1 182 ? -4.953 7.704 3.734 1.00 97.38 182 SER A O 1
ATOM 1396 N N . ALA A 1 183 ? -3.173 7.721 2.356 1.00 96.69 183 ALA A N 1
ATOM 1397 C CA . ALA A 1 183 ? -3.338 9.108 1.927 1.00 96.69 183 ALA A CA 1
ATOM 1398 C C . ALA A 1 183 ? -4.686 9.348 1.220 1.00 96.69 183 ALA A C 1
ATOM 1400 O O . ALA A 1 183 ? -5.352 10.355 1.466 1.00 96.69 183 ALA A O 1
ATOM 1401 N N . LEU A 1 184 ? -5.121 8.408 0.373 1.00 97.19 184 LEU A N 1
ATOM 1402 C CA . LEU A 1 184 ? -6.398 8.504 -0.332 1.00 97.19 184 LEU A CA 1
ATOM 1403 C C . LEU A 1 184 ? -7.597 8.441 0.623 1.00 97.19 184 LEU A C 1
ATOM 1405 O O . LEU A 1 184 ? -8.555 9.179 0.426 1.00 97.19 184 LEU A O 1
ATOM 1409 N N . LEU A 1 185 ? -7.558 7.611 1.667 1.00 97.06 185 LEU A N 1
ATOM 1410 C CA . LEU A 1 185 ? -8.656 7.509 2.637 1.00 97.06 185 LEU A CA 1
ATOM 1411 C C . LEU A 1 185 ? -8.803 8.752 3.524 1.00 97.06 185 LEU A C 1
ATOM 1413 O O . LEU A 1 185 ? -9.903 9.029 3.995 1.00 97.06 185 LEU A O 1
ATOM 1417 N N . GLU A 1 186 ? -7.733 9.521 3.728 1.00 94.88 186 GLU A N 1
ATOM 1418 C CA . GLU A 1 186 ? -7.813 10.834 4.383 1.00 94.88 186 GLU A CA 1
ATOM 1419 C C . GLU A 1 186 ? -8.485 11.889 3.502 1.00 94.88 186 GLU A C 1
ATOM 1421 O O . GLU A 1 186 ? -9.178 12.772 4.007 1.00 94.88 186 GLU A O 1
ATOM 1426 N N . ARG A 1 187 ? -8.264 11.820 2.184 1.00 93.88 187 ARG A N 1
ATOM 1427 C CA . ARG A 1 187 ? -8.757 12.809 1.216 1.00 93.88 187 ARG A CA 1
ATOM 1428 C C . ARG A 1 187 ? -9.318 12.126 -0.034 1.00 93.88 187 ARG A C 1
ATOM 1430 O O . ARG A 1 187 ? -8.764 12.281 -1.125 1.00 93.88 187 ARG A O 1
ATOM 1437 N N . PRO A 1 188 ? -10.445 11.410 0.079 1.00 95.25 188 PRO A N 1
ATOM 1438 C CA . PRO A 1 188 ? -10.956 10.548 -0.989 1.00 95.25 188 PRO A CA 1
ATOM 1439 C C . PRO A 1 188 ? -11.393 11.337 -2.234 1.00 95.25 188 PRO A C 1
ATOM 1441 O O . PRO A 1 188 ? -11.277 10.850 -3.356 1.00 95.25 188 PRO A O 1
ATOM 1444 N N . HIS A 1 189 ? -11.789 12.604 -2.070 1.00 94.81 189 HIS A N 1
ATOM 1445 C CA . HIS A 1 189 ? -12.135 13.501 -3.178 1.00 94.81 189 HIS A CA 1
ATOM 1446 C C . HIS A 1 189 ? -10.946 13.867 -4.080 1.00 94.81 189 HIS A C 1
ATOM 1448 O O . HIS A 1 189 ? -11.159 14.348 -5.191 1.00 94.81 189 HIS A O 1
ATOM 1454 N N . THR A 1 190 ? -9.702 13.609 -3.651 1.00 94.75 190 THR A N 1
ATOM 1455 C CA . THR A 1 190 ? -8.529 13.743 -4.531 1.00 94.75 190 THR A CA 1
ATOM 1456 C C . THR A 1 190 ? -8.553 12.733 -5.672 1.00 94.75 190 THR A C 1
ATOM 1458 O O . THR A 1 190 ? -7.856 12.937 -6.655 1.00 94.75 190 THR A O 1
ATOM 1461 N N . TYR A 1 191 ? -9.364 11.675 -5.604 1.00 96.50 191 TYR A N 1
ATOM 1462 C CA . TYR A 1 191 ? -9.566 10.739 -6.705 1.00 96.50 191 TYR A CA 1
ATOM 1463 C C . TYR A 1 191 ? -11.036 10.272 -6.741 1.00 96.50 191 TYR A C 1
ATOM 1465 O O . TYR A 1 191 ? -11.360 9.204 -6.220 1.00 96.50 191 TYR A O 1
ATOM 1473 N N . PRO A 1 192 ? -11.942 11.048 -7.378 1.00 96.56 192 PRO A N 1
ATOM 1474 C CA . PRO A 1 192 ? -13.385 10.782 -7.381 1.00 96.56 192 PRO A CA 1
ATOM 1475 C C . PRO A 1 192 ? -13.824 9.361 -7.778 1.00 96.56 192 PRO A C 1
ATOM 1477 O O . PRO A 1 192 ? -14.783 8.880 -7.178 1.00 96.56 192 PRO A O 1
ATOM 1480 N N . PRO A 1 193 ? -13.149 8.636 -8.701 1.00 97.38 193 PRO A N 1
ATOM 1481 C CA . PRO A 1 193 ? -13.506 7.245 -9.006 1.00 97.38 193 PRO A CA 1
ATOM 1482 C C . PRO A 1 193 ? -13.451 6.283 -7.804 1.00 97.38 193 PRO A C 1
ATOM 1484 O O . PRO A 1 193 ? -14.042 5.203 -7.849 1.00 97.38 193 PRO A O 1
ATOM 1487 N N . PHE A 1 194 ? -12.739 6.650 -6.733 1.00 97.75 194 PHE A N 1
ATOM 1488 C CA . PHE A 1 194 ? -12.661 5.869 -5.499 1.00 97.75 194 PHE A CA 1
ATOM 1489 C C . PHE A 1 194 ? -13.904 5.990 -4.609 1.00 97.75 194 PHE A C 1
ATOM 1491 O O . PHE A 1 194 ? -14.104 5.148 -3.738 1.00 97.75 194 PHE A O 1
ATOM 1498 N N . LEU A 1 195 ? -14.735 7.014 -4.813 1.00 98.00 195 LEU A N 1
ATOM 1499 C CA . LEU A 1 195 ? -15.942 7.235 -4.021 1.00 98.00 195 LEU A CA 1
ATOM 1500 C C . LEU A 1 195 ? -17.043 6.236 -4.400 1.00 98.00 195 LEU A C 1
ATOM 1502 O O . LEU A 1 195 ? -17.146 5.805 -5.551 1.00 98.00 195 LEU A O 1
ATOM 1506 N N . ILE A 1 196 ? -17.890 5.904 -3.429 1.00 96.38 196 ILE A N 1
ATOM 1507 C CA . ILE A 1 196 ? -19.118 5.127 -3.612 1.00 96.38 196 ILE A CA 1
ATOM 1508 C C . ILE A 1 196 ? -20.266 6.007 -3.139 1.00 96.38 196 ILE A C 1
ATOM 1510 O O . ILE A 1 196 ? -20.263 6.453 -1.996 1.00 96.38 196 ILE A O 1
ATOM 1514 N N . ASP A 1 197 ? -21.197 6.319 -4.041 1.00 95.44 197 ASP A N 1
ATOM 1515 C CA . ASP A 1 197 ? -22.308 7.246 -3.784 1.00 95.44 197 ASP A CA 1
ATOM 1516 C C . ASP A 1 197 ? -21.855 8.610 -3.220 1.00 95.44 197 ASP A C 1
ATOM 1518 O O . ASP A 1 197 ? -22.546 9.242 -2.428 1.00 95.44 197 ASP A O 1
ATOM 1522 N N . GLY A 1 198 ? -20.672 9.073 -3.647 1.00 95.38 198 GLY A N 1
ATOM 1523 C CA . GLY A 1 198 ? -20.073 10.343 -3.218 1.00 95.38 198 GLY A CA 1
ATOM 1524 C C . GLY A 1 198 ? -19.242 10.272 -1.933 1.00 95.38 198 GLY A C 1
ATOM 1525 O O . GLY A 1 198 ? -18.560 11.243 -1.615 1.00 95.38 198 GLY A O 1
ATOM 1526 N N . GLU A 1 199 ? -19.219 9.126 -1.252 1.00 95.62 199 GLU A N 1
ATOM 1527 C CA . GLU A 1 199 ? -18.565 8.941 0.045 1.00 95.62 199 GLU A CA 1
ATOM 1528 C C . GLU A 1 199 ? -17.344 8.013 -0.028 1.00 95.62 199 GLU A C 1
ATOM 1530 O O . GLU A 1 199 ? -17.179 7.210 -0.952 1.00 95.62 199 GLU A O 1
ATOM 1535 N N . ALA A 1 200 ? -16.460 8.116 0.969 1.00 96.00 200 ALA A N 1
ATOM 1536 C CA . ALA A 1 200 ? -15.332 7.199 1.105 1.00 96.00 200 ALA A CA 1
ATOM 1537 C C . ALA A 1 200 ? -15.831 5.766 1.382 1.00 96.00 200 ALA A C 1
ATOM 1539 O O . ALA A 1 200 ? -16.691 5.586 2.247 1.00 96.00 200 ALA A O 1
ATOM 1540 N N . PRO A 1 201 ? -15.244 4.720 0.766 1.00 97.12 201 PRO A N 1
ATOM 1541 C CA . PRO A 1 201 ? -15.629 3.333 1.053 1.00 97.12 201 PRO A CA 1
ATOM 1542 C C . PRO A 1 201 ? -15.295 2.915 2.496 1.00 97.12 201 PRO A C 1
ATOM 1544 O O . PRO A 1 201 ? -15.836 1.937 3.006 1.00 97.12 201 PRO A O 1
ATOM 1547 N N . HIS A 1 202 ? -14.376 3.632 3.150 1.00 97.94 202 HIS A N 1
ATOM 1548 C CA . HIS A 1 202 ? -13.843 3.334 4.474 1.00 97.94 202 HIS A CA 1
ATOM 1549 C C . HIS A 1 202 ? -13.290 4.627 5.112 1.00 97.94 202 HIS A C 1
ATOM 1551 O O . HIS A 1 202 ? -12.860 5.517 4.380 1.00 97.94 202 HIS A O 1
ATOM 1557 N N . PRO A 1 203 ? -13.289 4.783 6.452 1.00 96.81 203 PRO A N 1
ATOM 1558 C CA . PRO A 1 203 ? -12.636 5.906 7.124 1.00 96.81 203 PRO A CA 1
ATOM 1559 C C . PRO A 1 203 ? -11.112 5.868 6.938 1.00 96.81 203 PRO A C 1
ATOM 1561 O O . PRO A 1 203 ? -10.560 4.838 6.535 1.00 96.81 203 PRO A O 1
ATOM 1564 N N . PRO A 1 204 ? -10.403 6.937 7.332 1.00 96.69 204 PRO A N 1
ATOM 1565 C CA . PRO A 1 204 ? -8.952 6.906 7.455 1.00 96.69 204 PRO A CA 1
ATOM 1566 C C . PRO A 1 204 ? -8.471 5.722 8.303 1.00 96.69 204 PRO A C 1
ATOM 1568 O O . PRO A 1 204 ? -9.071 5.374 9.327 1.00 96.69 204 PRO A O 1
ATOM 1571 N N . LEU A 1 205 ? -7.382 5.097 7.862 1.00 96.12 205 LEU A N 1
ATOM 1572 C CA . LEU A 1 205 ? -6.726 4.021 8.599 1.00 96.12 205 LEU A CA 1
ATOM 1573 C C . LEU A 1 205 ? -6.070 4.591 9.860 1.00 96.12 205 LEU A C 1
ATOM 1575 O O . LEU A 1 205 ? -5.589 5.722 9.874 1.00 96.12 205 LEU A O 1
ATOM 1579 N N . LYS A 1 206 ? -6.012 3.803 10.936 1.00 94.62 206 LYS A N 1
ATOM 1580 C CA . LYS A 1 206 ? -5.380 4.246 12.190 1.00 94.62 206 LYS A CA 1
ATOM 1581 C C . LYS A 1 206 ? -3.857 4.201 12.107 1.00 94.62 206 LYS A C 1
ATOM 1583 O O . LYS A 1 206 ? -3.195 4.902 12.868 1.00 94.62 206 LYS A O 1
ATOM 1588 N N . PHE A 1 207 ? -3.308 3.349 11.241 1.00 92.94 207 PHE A N 1
ATOM 1589 C CA . PHE A 1 207 ? -1.874 3.235 11.002 1.00 92.94 207 PHE A CA 1
ATOM 1590 C C . PHE A 1 207 ? -1.565 2.559 9.658 1.00 92.94 207 PHE A C 1
ATOM 1592 O O . PHE A 1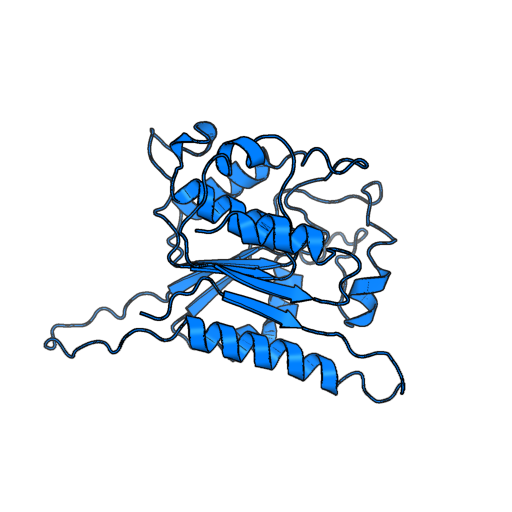 207 ? -2.372 1.795 9.117 1.00 92.94 207 PHE A O 1
ATOM 1599 N N . CYS A 1 208 ? -0.348 2.784 9.169 1.00 95.00 208 CYS A N 1
ATOM 1600 C CA . CYS A 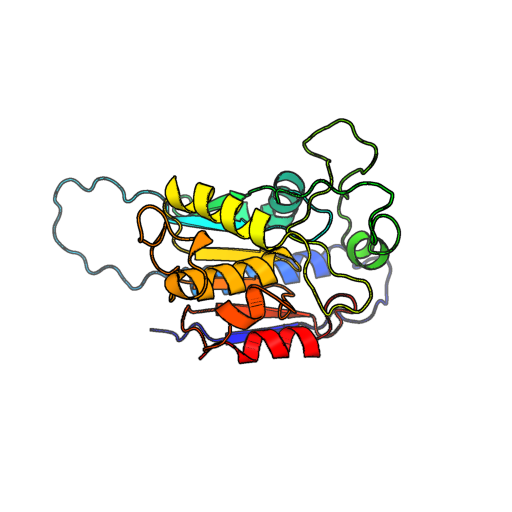1 208 ? 0.229 2.105 8.014 1.00 95.00 208 CYS A CA 1
ATOM 1601 C C . CYS A 1 208 ? 1.617 1.544 8.360 1.00 95.00 208 CYS A C 1
ATOM 1603 O O . CYS A 1 208 ? 2.409 2.178 9.057 1.00 95.00 208 CYS A O 1
ATOM 1605 N N . VAL A 1 209 ? 1.934 0.351 7.859 1.00 92.62 209 VAL A N 1
ATOM 1606 C CA . VAL A 1 209 ? 3.275 -0.241 7.942 1.00 92.62 209 VAL A CA 1
ATOM 1607 C C . VAL A 1 209 ? 3.829 -0.411 6.536 1.00 92.62 209 VAL A C 1
ATOM 1609 O O . VAL A 1 209 ? 3.322 -1.201 5.740 1.00 92.62 209 VAL A O 1
ATOM 1612 N N . CYS A 1 210 ? 4.883 0.340 6.242 1.00 92.62 210 CYS A N 1
ATOM 1613 C CA . CYS A 1 210 ? 5.514 0.436 4.936 1.00 92.62 210 CYS A CA 1
ATOM 1614 C C . CYS A 1 210 ? 6.906 -0.213 4.976 1.00 92.62 210 CYS A C 1
ATOM 1616 O O . CYS A 1 210 ? 7.866 0.400 5.444 1.00 92.62 210 CYS A O 1
ATOM 1618 N N . VAL A 1 211 ? 7.037 -1.437 4.454 1.00 88.88 211 VAL A N 1
ATOM 1619 C CA . VAL A 1 211 ? 8.324 -2.155 4.376 1.00 88.88 211 VAL A CA 1
ATOM 1620 C C . VAL A 1 211 ? 8.893 -2.085 2.959 1.00 88.88 211 VAL A C 1
ATOM 1622 O O . VAL A 1 211 ? 8.287 -2.616 2.032 1.00 88.88 211 VAL A O 1
ATOM 1625 N N . SER A 1 212 ? 10.058 -1.453 2.784 1.00 87.12 212 SER A N 1
ATOM 1626 C CA . SER A 1 212 ? 10.724 -1.241 1.482 1.00 87.12 212 SER A CA 1
ATOM 1627 C C . SER A 1 212 ? 9.829 -0.581 0.416 1.00 87.12 212 SER A C 1
ATOM 1629 O O . SER A 1 212 ? 9.880 -0.937 -0.759 1.00 87.12 212 SER A O 1
ATOM 1631 N N . GLY A 1 213 ? 8.962 0.356 0.810 1.00 91.62 213 GLY A N 1
ATOM 1632 C CA . GLY A 1 213 ? 8.097 1.090 -0.121 1.00 91.62 213 GLY A CA 1
ATOM 1633 C C . GLY A 1 213 ? 8.800 2.257 -0.810 1.00 91.62 213 GLY A C 1
ATOM 1634 O O . GLY A 1 213 ? 9.759 2.812 -0.289 1.00 91.62 213 GLY A O 1
ATOM 1635 N N . PHE A 1 214 ? 8.287 2.665 -1.968 1.00 93.94 214 PHE A N 1
ATOM 1636 C CA . PHE A 1 214 ? 8.785 3.804 -2.750 1.00 93.94 214 PHE A CA 1
ATOM 1637 C C . PHE A 1 214 ? 7.655 4.718 -3.234 1.00 93.94 214 PHE A C 1
ATOM 1639 O O . PHE A 1 214 ? 6.504 4.290 -3.360 1.00 93.94 214 PHE A O 1
ATOM 1646 N N . LYS A 1 215 ? 7.973 5.978 -3.548 1.00 93.75 215 LYS A N 1
ATOM 1647 C CA . LYS A 1 215 ? 6.989 6.930 -4.080 1.00 93.75 215 LYS A CA 1
ATOM 1648 C C . LYS A 1 215 ? 6.520 6.499 -5.468 1.00 93.75 215 LYS A C 1
ATOM 1650 O O . LYS A 1 215 ? 7.330 6.327 -6.375 1.00 93.75 215 LYS A O 1
ATOM 1655 N N . LEU A 1 216 ? 5.206 6.342 -5.624 1.00 93.75 216 LEU A N 1
ATOM 1656 C CA . LEU A 1 216 ? 4.594 5.997 -6.905 1.00 93.75 216 LEU A CA 1
ATOM 1657 C C . LEU A 1 216 ? 4.649 7.186 -7.873 1.00 93.75 216 LEU A C 1
ATOM 1659 O O . LEU A 1 216 ? 4.206 8.277 -7.496 1.00 93.75 216 LEU A O 1
ATOM 1663 N N . PRO A 1 217 ? 5.152 6.993 -9.103 1.00 91.81 217 PRO A N 1
ATOM 1664 C CA . PRO A 1 217 ? 5.188 8.038 -10.114 1.00 91.81 217 PRO A CA 1
ATOM 1665 C C . PRO A 1 217 ? 3.886 8.084 -10.933 1.00 91.81 217 PRO A C 1
ATOM 1667 O O . PRO A 1 217 ? 3.218 7.066 -11.121 1.00 91.81 217 PRO A O 1
ATOM 1670 N N . GLY A 1 218 ? 3.581 9.258 -11.486 1.00 92.25 218 GLY A N 1
ATOM 1671 C CA . GLY A 1 218 ? 2.481 9.452 -12.434 1.00 92.25 218 GLY A CA 1
ATOM 1672 C C . GLY A 1 218 ? 1.086 9.549 -11.807 1.00 92.25 218 GLY A C 1
ATOM 1673 O O . GLY A 1 218 ? 0.913 9.655 -10.597 1.00 92.25 218 GLY A O 1
ATOM 1674 N N . TYR A 1 219 ? 0.068 9.565 -12.662 1.00 91.88 219 TYR A N 1
ATOM 1675 C CA . TYR A 1 219 ? -1.333 9.561 -12.246 1.00 91.88 219 TYR A CA 1
ATOM 1676 C C . TYR A 1 219 ? -1.781 8.143 -11.830 1.00 91.88 219 TYR A C 1
ATOM 1678 O O . TYR A 1 219 ? -1.302 7.177 -12.424 1.00 91.88 219 TYR A O 1
ATOM 1686 N N . PRO A 1 220 ? -2.696 7.987 -10.848 1.00 93.81 220 PRO A N 1
ATOM 1687 C CA . PRO A 1 220 ? -3.264 9.023 -9.974 1.00 93.81 220 PRO A CA 1
ATOM 1688 C C . PRO A 1 220 ? -2.422 9.347 -8.728 1.00 93.81 220 PRO A C 1
ATOM 1690 O O . PRO A 1 220 ? -2.836 10.178 -7.921 1.00 93.81 220 PRO A O 1
ATOM 1693 N N . SER A 1 221 ? -1.250 8.733 -8.532 1.00 93.44 221 SER A N 1
ATOM 1694 C CA . SER A 1 221 ? -0.491 8.906 -7.2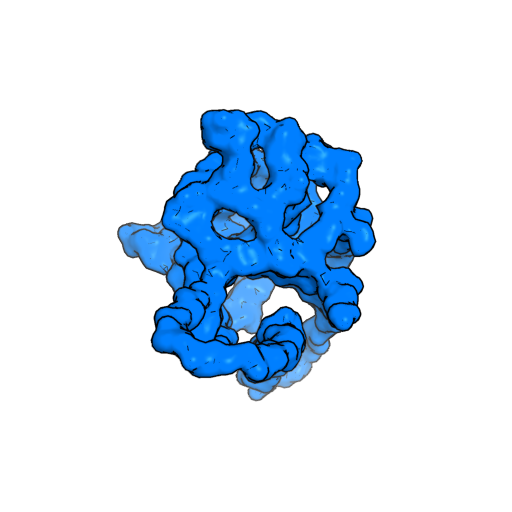84 1.00 93.44 221 SER A CA 1
ATOM 1695 C C . SER A 1 221 ? -0.022 10.340 -7.045 1.00 93.44 221 SER A C 1
ATOM 1697 O O . SER A 1 221 ? -0.078 10.807 -5.912 1.00 93.44 221 SER A O 1
ATOM 1699 N N . THR A 1 222 ? 0.397 11.068 -8.082 1.00 92.56 222 THR A N 1
ATOM 1700 C CA . THR A 1 222 ? 0.792 12.482 -7.953 1.00 92.56 222 THR A CA 1
ATOM 1701 C C . THR A 1 222 ? -0.358 13.375 -7.498 1.00 92.56 222 THR A C 1
ATOM 1703 O O . THR A 1 222 ? -0.125 14.313 -6.743 1.00 92.56 222 THR A O 1
ATOM 1706 N N . GLN A 1 223 ? -1.585 13.069 -7.922 1.00 92.88 223 GLN A N 1
ATOM 1707 C CA . GLN A 1 223 ? -2.788 13.797 -7.526 1.00 92.88 223 GLN A CA 1
ATOM 1708 C C . GLN A 1 223 ? -3.150 13.509 -6.066 1.00 92.88 223 GLN A C 1
ATOM 1710 O O . GLN A 1 223 ? -3.418 14.432 -5.302 1.00 92.88 223 GLN A O 1
ATOM 1715 N N . ILE A 1 224 ? -3.088 12.239 -5.663 1.00 93.81 224 ILE A N 1
ATOM 1716 C CA . ILE A 1 224 ? -3.398 11.800 -4.294 1.00 93.81 224 ILE A CA 1
ATOM 1717 C C . ILE A 1 224 ? -2.363 12.340 -3.294 1.00 93.81 224 ILE A C 1
ATOM 1719 O O . ILE A 1 224 ? -2.726 12.838 -2.234 1.00 93.81 224 ILE A O 1
ATOM 1723 N N . PHE A 1 225 ? -1.075 12.304 -3.647 1.00 90.12 225 PHE A N 1
ATOM 1724 C CA . PHE A 1 225 ? 0.014 12.843 -2.824 1.00 90.12 225 PHE A CA 1
ATOM 1725 C C . PHE A 1 225 ? 0.230 14.355 -2.981 1.00 90.12 225 PHE A C 1
ATOM 1727 O O . PHE A 1 225 ? 1.221 14.875 -2.468 1.00 90.12 225 PHE A O 1
ATOM 1734 N N . GLY A 1 226 ? -0.642 15.073 -3.701 1.00 79.00 226 GLY A N 1
ATOM 1735 C CA . GLY A 1 226 ? -0.514 16.522 -3.905 1.00 79.00 226 GLY A CA 1
ATOM 1736 C C . GLY A 1 226 ? -0.475 17.322 -2.595 1.00 79.00 226 GLY A C 1
ATOM 1737 O O . GLY A 1 226 ? 0.035 18.438 -2.563 1.00 79.00 226 GLY A O 1
ATOM 1738 N N . THR A 1 227 ? -0.954 16.718 -1.507 1.00 76.25 227 THR A N 1
ATOM 1739 C CA . THR A 1 227 ? -0.801 17.177 -0.126 1.00 76.25 227 THR A CA 1
ATOM 1740 C C . THR A 1 227 ? -0.194 16.069 0.729 1.00 76.25 227 THR A C 1
ATOM 1742 O O . THR A 1 227 ? -0.403 14.885 0.458 1.00 76.25 227 THR A O 1
ATOM 1745 N N . SER A 1 228 ? 0.507 16.450 1.792 1.00 84.00 228 SER A N 1
ATOM 1746 C CA . SER A 1 228 ? 1.013 15.531 2.810 1.00 84.00 228 SER A CA 1
ATOM 1747 C C . SER A 1 228 ? -0.118 14.793 3.534 1.00 84.00 228 SER A C 1
ATOM 1749 O O . SER A 1 228 ? -1.261 15.253 3.545 1.00 84.00 228 SER A O 1
ATOM 1751 N N . TYR A 1 229 ? 0.165 13.625 4.104 1.00 89.50 229 TYR A N 1
ATOM 1752 C CA . TYR A 1 229 ? -0.828 12.796 4.801 1.00 89.50 229 TYR A CA 1
ATOM 1753 C C . TYR A 1 229 ? -0.423 12.563 6.262 1.00 89.50 229 TYR A C 1
ATOM 1755 O O . TYR A 1 229 ? 0.766 12.556 6.588 1.00 89.50 229 TYR A O 1
ATOM 1763 N N . SER A 1 230 ? -1.409 12.383 7.142 1.00 92.31 230 SER A N 1
ATOM 1764 C CA . SER A 1 230 ? -1.202 12.357 8.597 1.00 92.31 230 SER A CA 1
ATOM 1765 C C . SER A 1 230 ? -1.346 10.958 9.218 1.00 92.31 230 SER A C 1
ATOM 1767 O O . SER A 1 230 ? -1.072 10.791 10.409 1.00 92.31 230 SER A O 1
ATOM 1769 N N . THR A 1 231 ? -1.774 9.946 8.450 1.00 93.25 231 THR A N 1
ATOM 1770 C CA . THR A 1 231 ? -1.909 8.555 8.911 1.00 93.25 231 THR A CA 1
ATOM 1771 C C . THR A 1 231 ? -0.576 8.088 9.494 1.00 93.25 231 THR A C 1
ATOM 1773 O O . THR A 1 231 ? 0.422 8.033 8.764 1.00 93.25 231 THR A O 1
ATOM 1776 N N . PRO A 1 232 ? -0.540 7.692 10.780 1.00 92.50 232 PRO A N 1
ATOM 1777 C CA . PRO A 1 232 ? 0.702 7.307 11.423 1.00 92.50 232 PRO A CA 1
ATOM 1778 C C . PRO A 1 232 ? 1.364 6.132 10.698 1.00 92.50 232 PRO A C 1
ATOM 1780 O O . PRO A 1 232 ? 0.807 5.031 10.646 1.00 92.50 232 PRO A O 1
ATOM 1783 N N . THR A 1 233 ? 2.540 6.373 10.117 1.00 90.75 233 THR A N 1
ATOM 1784 C CA . THR A 1 233 ? 3.196 5.401 9.235 1.00 90.75 233 THR A CA 1
ATOM 1785 C C . THR A 1 233 ? 4.567 5.002 9.745 1.00 90.75 233 THR A C 1
ATOM 1787 O O . THR A 1 233 ? 5.480 5.819 9.860 1.00 90.75 233 THR A O 1
ATOM 1790 N N . LEU A 1 234 ? 4.728 3.702 9.972 1.00 89.25 234 LEU A N 1
ATOM 1791 C CA . LEU A 1 234 ? 6.019 3.093 10.237 1.00 89.25 234 LEU A CA 1
ATOM 1792 C C . LEU A 1 234 ? 6.706 2.756 8.914 1.00 89.25 234 LEU A C 1
ATOM 1794 O O . LEU A 1 234 ? 6.261 1.859 8.194 1.00 89.25 234 LEU A O 1
ATOM 1798 N N . HIS A 1 235 ? 7.827 3.414 8.634 1.00 86.56 235 HIS A N 1
ATOM 1799 C CA . HIS A 1 235 ? 8.670 3.086 7.487 1.00 86.56 235 HIS A CA 1
ATOM 1800 C C . HIS A 1 235 ? 9.833 2.185 7.909 1.00 86.56 235 HIS A C 1
ATOM 1802 O O . HIS A 1 235 ? 10.587 2.514 8.825 1.00 86.56 235 HIS A O 1
ATOM 1808 N N . ILE A 1 236 ? 10.000 1.058 7.218 1.00 83.75 236 ILE A N 1
ATOM 1809 C CA . ILE A 1 236 ? 11.105 0.115 7.405 1.00 83.75 236 ILE A CA 1
ATOM 1810 C C . ILE A 1 236 ? 11.917 0.044 6.115 1.00 83.75 236 ILE A C 1
ATOM 1812 O O . ILE A 1 236 ? 11.401 -0.379 5.080 1.00 83.75 236 ILE A O 1
ATOM 1816 N N . LEU A 1 237 ? 13.181 0.464 6.184 1.00 82.44 237 LEU A N 1
ATOM 1817 C CA . LEU A 1 237 ? 14.075 0.590 5.031 1.00 82.44 237 LEU A CA 1
ATOM 1818 C C . LEU A 1 237 ? 15.287 -0.336 5.177 1.00 82.44 237 LEU A C 1
ATOM 1820 O O . LEU A 1 237 ? 15.916 -0.396 6.239 1.00 82.44 237 LEU A O 1
ATOM 1824 N N . GLY A 1 238 ? 15.660 -1.009 4.090 1.00 76.75 238 GLY A N 1
ATOM 1825 C CA . GLY A 1 238 ? 16.929 -1.726 3.988 1.00 76.75 238 GLY A CA 1
ATOM 1826 C C . GLY A 1 238 ? 18.030 -0.813 3.447 1.00 76.75 238 GLY A C 1
ATOM 1827 O O . GLY A 1 238 ? 17.964 -0.370 2.310 1.00 76.75 238 GLY A O 1
ATOM 1828 N N . ARG A 1 239 ? 19.083 -0.564 4.228 1.00 71.00 239 ARG A N 1
ATOM 1829 C CA . ARG A 1 239 ? 20.249 0.250 3.832 1.00 71.00 239 ARG A CA 1
ATOM 1830 C C . ARG A 1 239 ? 21.031 -0.357 2.666 1.00 71.00 239 ARG A C 1
ATOM 1832 O O . ARG A 1 239 ? 21.713 0.345 1.937 1.00 71.00 239 ARG A O 1
ATOM 1839 N N . THR A 1 240 ? 20.964 -1.673 2.521 1.00 71.56 240 THR A N 1
ATOM 1840 C CA . THR A 1 240 ? 21.630 -2.423 1.449 1.00 71.56 240 THR A CA 1
ATOM 1841 C C . THR A 1 240 ? 20.631 -2.981 0.435 1.00 71.56 240 THR A C 1
ATOM 1843 O O . THR A 1 240 ? 20.949 -3.919 -0.291 1.00 71.56 240 THR A O 1
ATOM 1846 N N . ASP A 1 241 ? 19.408 -2.441 0.408 1.00 71.75 241 ASP A N 1
ATOM 1847 C CA . ASP A 1 241 ? 18.396 -2.800 -0.580 1.00 71.75 241 ASP A CA 1
ATOM 1848 C C . ASP A 1 241 ? 18.784 -2.212 -1.945 1.00 71.75 241 ASP A C 1
ATOM 1850 O O . ASP A 1 241 ? 18.881 -0.998 -2.121 1.00 71.75 241 ASP A O 1
ATOM 1854 N N . VAL A 1 242 ? 19.052 -3.093 -2.908 1.00 74.62 242 VAL A N 1
ATOM 1855 C CA . VAL A 1 242 ? 19.418 -2.720 -4.283 1.00 74.62 242 VAL A CA 1
ATOM 1856 C C . VAL A 1 242 ? 18.210 -2.674 -5.221 1.00 74.62 242 VAL A C 1
ATOM 1858 O O . VAL A 1 242 ? 18.329 -2.213 -6.353 1.00 74.62 242 VAL A O 1
ATOM 1861 N N . VAL A 1 243 ? 17.047 -3.161 -4.774 1.00 74.56 243 VAL A N 1
ATOM 1862 C CA . VAL A 1 243 ? 15.804 -3.192 -5.560 1.00 74.56 243 VAL A CA 1
ATOM 1863 C C . VAL A 1 243 ? 14.991 -1.931 -5.308 1.00 74.56 243 VAL A C 1
ATOM 1865 O O . VAL A 1 243 ? 14.480 -1.319 -6.249 1.00 74.56 243 VAL A O 1
ATOM 1868 N N . VAL A 1 244 ? 14.876 -1.538 -4.040 1.00 79.25 244 VAL A N 1
ATOM 1869 C CA . VAL A 1 244 ? 14.283 -0.276 -3.604 1.00 79.25 244 VAL A CA 1
ATOM 1870 C C . VAL A 1 244 ? 15.326 0.482 -2.801 1.00 79.25 244 VAL A C 1
ATOM 1872 O O . VAL A 1 244 ? 15.414 0.350 -1.583 1.00 79.25 244 VAL A O 1
ATOM 1875 N N . ILE A 1 245 ? 16.117 1.286 -3.508 1.00 82.38 245 ILE A N 1
ATOM 1876 C CA . ILE A 1 245 ? 17.191 2.065 -2.892 1.00 82.38 245 ILE A CA 1
ATOM 1877 C C . ILE A 1 245 ? 16.646 3.052 -1.851 1.00 82.38 245 ILE A C 1
ATOM 1879 O O . ILE A 1 245 ? 15.484 3.484 -1.892 1.00 82.38 245 ILE A O 1
ATOM 1883 N N . GLU A 1 246 ? 17.508 3.418 -0.907 1.00 82.56 246 GLU A N 1
ATOM 1884 C CA . GLU A 1 246 ? 17.158 4.257 0.237 1.00 82.56 246 GLU A CA 1
ATOM 1885 C C . GLU A 1 246 ? 16.564 5.605 -0.198 1.00 82.56 246 GLU A C 1
ATOM 1887 O O . GLU A 1 246 ? 15.604 6.084 0.406 1.00 82.56 246 GLU A O 1
ATOM 1892 N N . GLU A 1 247 ? 17.067 6.190 -1.285 1.00 87.94 247 GLU A N 1
ATOM 1893 C CA . GLU A 1 247 ? 16.606 7.461 -1.847 1.00 87.94 247 GLU A CA 1
ATOM 1894 C C . GLU A 1 247 ? 15.123 7.413 -2.238 1.00 87.94 247 GLU A C 1
ATOM 1896 O O . GLU A 1 247 ? 14.368 8.344 -1.952 1.00 87.94 247 GLU A O 1
ATOM 1901 N N . TRP A 1 248 ? 14.674 6.315 -2.849 1.00 88.38 248 TRP A N 1
ATOM 1902 C CA . TRP A 1 248 ? 13.275 6.151 -3.255 1.00 88.38 248 TRP A CA 1
ATOM 1903 C C . TRP A 1 248 ? 12.348 5.945 -2.062 1.00 88.38 248 TRP A C 1
ATOM 1905 O O . TRP A 1 248 ? 11.216 6.438 -2.062 1.00 88.38 248 TRP A O 1
ATOM 1915 N N . SER A 1 249 ? 12.839 5.252 -1.037 1.00 87.75 249 SER A N 1
ATOM 1916 C CA . SER A 1 249 ? 12.109 5.074 0.216 1.00 87.75 249 SER A CA 1
ATOM 1917 C C . SER A 1 249 ? 11.993 6.388 0.990 1.00 87.75 249 SER A C 1
ATOM 1919 O O . SER A 1 249 ? 10.921 6.720 1.493 1.00 87.75 249 SER A O 1
ATOM 1921 N N . LYS A 1 250 ? 13.065 7.190 1.027 1.00 89.00 250 LYS A N 1
ATOM 1922 C CA . LYS A 1 250 ? 13.061 8.536 1.620 1.00 89.00 250 LYS A CA 1
ATOM 1923 C C . LYS A 1 250 ? 12.107 9.480 0.895 1.00 89.00 250 LYS A C 1
ATOM 1925 O O . LYS A 1 250 ? 11.403 10.242 1.546 1.00 89.00 250 LYS A O 1
ATOM 1930 N N . ALA A 1 251 ? 12.027 9.403 -0.434 1.00 91.94 251 ALA A N 1
ATOM 1931 C CA . ALA A 1 251 ? 11.071 10.198 -1.203 1.00 91.94 251 ALA A CA 1
ATOM 1932 C C . ALA A 1 251 ? 9.606 9.899 -0.832 1.00 91.94 251 ALA A C 1
ATOM 1934 O O . ALA A 1 251 ? 8.773 10.797 -0.925 1.00 91.94 251 ALA A O 1
ATOM 1935 N N . LEU A 1 252 ? 9.293 8.663 -0.421 1.00 91.94 252 LEU A N 1
ATOM 1936 C CA . LEU A 1 252 ? 7.978 8.290 0.110 1.00 91.94 252 LEU A CA 1
ATOM 1937 C C . LEU A 1 252 ? 7.797 8.759 1.559 1.00 91.94 252 LEU A C 1
ATOM 1939 O O . LEU A 1 252 ? 6.763 9.331 1.878 1.00 91.94 252 LEU A O 1
ATOM 1943 N N . LEU A 1 253 ? 8.806 8.545 2.412 1.00 89.81 253 LEU A N 1
ATOM 1944 C CA . LEU A 1 253 ? 8.809 8.977 3.816 1.00 89.81 253 LEU A CA 1
ATOM 1945 C C . LEU A 1 253 ? 8.531 10.481 3.953 1.00 89.81 253 LEU A C 1
ATOM 1947 O O . LEU A 1 253 ? 7.751 10.887 4.805 1.00 89.81 253 LEU A O 1
ATOM 1951 N N . ASN A 1 254 ? 9.123 11.297 3.081 1.00 90.25 254 ASN A N 1
ATOM 1952 C CA . ASN A 1 254 ? 8.985 12.754 3.104 1.00 90.25 254 ASN A CA 1
ATOM 1953 C C . ASN A 1 254 ? 7.588 13.264 2.682 1.00 90.25 254 ASN A C 1
ATOM 1955 O O . ASN A 1 254 ? 7.390 14.474 2.617 1.00 90.25 254 ASN A O 1
ATOM 1959 N N . LEU A 1 255 ? 6.643 12.377 2.342 1.00 87.62 255 LEU A N 1
ATOM 1960 C CA . LEU A 1 255 ? 5.245 12.742 2.076 1.00 87.62 255 LEU A CA 1
ATOM 1961 C C . LEU A 1 255 ? 4.377 12.743 3.345 1.00 87.62 255 LEU A C 1
ATOM 1963 O O . LEU A 1 255 ? 3.279 13.298 3.313 1.00 87.62 255 LEU A O 1
ATOM 1967 N N . ALA A 1 256 ? 4.834 12.105 4.425 1.00 84.12 256 ALA A N 1
ATOM 1968 C CA . ALA A 1 256 ? 4.140 12.108 5.711 1.00 84.12 256 ALA A CA 1
ATOM 1969 C C . ALA A 1 256 ? 4.404 13.419 6.480 1.00 84.12 256 ALA A C 1
ATOM 1971 O O . ALA A 1 256 ? 5.497 13.981 6.373 1.00 84.12 256 ALA A O 1
ATOM 1972 N N . GLU A 1 257 ? 3.413 13.888 7.248 1.00 71.12 257 GLU A N 1
ATOM 1973 C CA . GLU A 1 257 ? 3.502 15.087 8.116 1.00 71.12 257 GLU A CA 1
ATOM 1974 C C . GLU A 1 257 ? 4.240 14.874 9.446 1.00 71.12 257 GLU A C 1
ATOM 1976 O O . GLU A 1 257 ? 4.184 13.760 10.019 1.00 71.12 257 GLU A O 1
#

Secondary structure (DSSP, 8-state):
-----EEEEE-------TT-HHHHHHHHHHHHHHHHHHHT-PPP------S---PPPPEEEEEE--TTB-HHHHHHHTHHHHHHS-TTEEEEEE--SEE--TTSTTTTTSHHHHGGGT-----TT---GGG--EES-EE-TTSS-EETHHHHHHHHHHHHHHS--SEEEEETHHHHHHHHHHHHHHSGGGSGGG-BTTB-SSPPPSEEEEES--PPPSTTHHHHTTS-B-S-EEEEEETT-SSS-HHHHHHHHTTB-

Organism: NCBI:txid1314800

Sequence (257 aa):
MAKLNGCVTFCNGPSQDYVGQSRTRGKYLRELLVVLKISFRSPPVQPELRGDLKMPAPRKVLMLHGYAQNANIFSKHLGALRESMGKDIDLVFVDGPIVLHPVDPGGSSASTSLTVLGASEADMTSSDSSATPRAWFKLNPERTAAHRLENSLLYLRDILQRDRYDGVFGFSQGASMAVLLSALLERPHTYPPFLIDGEAPHPPLKFCVCVSGFKLPGYPSTQIFGTSYSTPTLHILGRTDVVVIEEWSKALLNLAE

pLDDT: mean 75.81, std 23.19, range [24.75, 98.56]